Protein AF-A0A645D6Q4-F1 (afdb_monomer_lite)

Structure (mmCIF, N/CA/C/O backbone):
data_AF-A0A645D6Q4-F1
#
_entry.id   AF-A0A645D6Q4-F1
#
loop_
_atom_site.group_PDB
_atom_site.id
_atom_site.type_symbol
_atom_site.label_atom_id
_atom_site.label_alt_id
_atom_site.label_comp_id
_atom_site.label_asym_id
_atom_site.label_entity_id
_atom_site.label_seq_id
_atom_site.pdbx_PDB_ins_code
_atom_site.Cartn_x
_atom_site.Cartn_y
_atom_site.Cartn_z
_atom_site.occupancy
_atom_site.B_iso_or_equiv
_atom_site.auth_seq_id
_atom_site.auth_comp_id
_atom_site.auth_asym_id
_atom_site.auth_atom_id
_atom_site.pdbx_PDB_model_num
ATOM 1 N N . MET A 1 1 ? -23.911 -15.966 13.126 1.00 39.44 1 MET A N 1
ATOM 2 C CA . MET A 1 1 ? -24.114 -15.550 11.724 1.00 39.44 1 MET A CA 1
ATOM 3 C C . MET A 1 1 ? -24.316 -16.801 10.895 1.00 39.44 1 MET A C 1
ATOM 5 O O . MET A 1 1 ? -23.392 -17.597 10.807 1.00 39.44 1 MET A O 1
ATOM 9 N N . GLN A 1 2 ? -25.516 -17.009 10.358 1.00 34.69 2 GLN A N 1
ATOM 10 C CA . GLN A 1 2 ? -25.735 -18.006 9.310 1.00 34.69 2 GLN A CA 1
ATOM 11 C C . GLN A 1 2 ? -25.482 -17.325 7.964 1.00 34.69 2 GLN A C 1
ATOM 13 O O . GLN A 1 2 ? -26.076 -16.286 7.677 1.00 34.69 2 GLN A O 1
ATOM 18 N N . TYR A 1 3 ? -24.574 -17.880 7.165 1.00 40.31 3 TYR A N 1
ATOM 19 C CA . TYR A 1 3 ? -24.374 -17.441 5.789 1.00 40.31 3 TYR A CA 1
ATOM 20 C C . TYR A 1 3 ? -25.462 -18.064 4.920 1.00 40.31 3 TYR A C 1
ATOM 22 O O . TYR A 1 3 ? -25.593 -19.286 4.870 1.00 40.31 3 TYR A O 1
ATOM 30 N N . ARG A 1 4 ? -26.243 -17.226 4.234 1.00 45.31 4 ARG A N 1
ATOM 31 C CA . ARG A 1 4 ? -27.164 -17.680 3.193 1.00 45.31 4 ARG A CA 1
ATOM 32 C C . ARG A 1 4 ? -26.439 -17.585 1.856 1.00 45.31 4 ARG A C 1
ATOM 34 O O . ARG A 1 4 ? -26.100 -16.488 1.422 1.00 45.31 4 ARG A O 1
ATOM 41 N N . GLN A 1 5 ? -26.181 -18.726 1.224 1.00 49.88 5 GLN A N 1
ATOM 42 C CA . GLN A 1 5 ? -25.738 -18.747 -0.167 1.00 49.88 5 GLN A CA 1
ATOM 43 C C . GLN A 1 5 ? -26.927 -18.419 -1.073 1.00 49.88 5 GLN A C 1
ATOM 45 O O . GLN A 1 5 ? -28.017 -18.974 -0.910 1.00 49.88 5 GLN A O 1
ATOM 50 N N . PHE A 1 6 ? -26.711 -17.499 -2.009 1.00 57.97 6 PHE A N 1
ATOM 51 C CA . PHE A 1 6 ? -27.669 -17.178 -3.060 1.00 57.97 6 PHE A CA 1
ATOM 52 C C . PHE A 1 6 ? -27.309 -17.973 -4.319 1.00 57.97 6 PHE A C 1
ATOM 54 O O . PHE A 1 6 ? -26.134 -17.987 -4.694 1.00 57.97 6 PHE A O 1
ATOM 61 N N . PRO A 1 7 ? -28.276 -18.637 -4.975 1.00 59.88 7 PRO A N 1
ATOM 62 C CA . PRO A 1 7 ? -28.037 -19.306 -6.246 1.00 59.88 7 PRO A CA 1
ATOM 63 C C . PRO A 1 7 ? -27.512 -18.334 -7.307 1.00 59.88 7 PRO A C 1
ATOM 65 O O . PRO A 1 7 ? -27.863 -17.146 -7.315 1.00 59.88 7 PRO A O 1
ATOM 68 N N . LEU A 1 8 ? -26.709 -18.855 -8.235 1.00 43.38 8 LEU A N 1
ATOM 69 C CA . LEU A 1 8 ? -26.266 -18.105 -9.407 1.00 43.38 8 LEU A CA 1
ATOM 70 C C . LEU A 1 8 ? -27.497 -17.611 -10.194 1.00 43.38 8 LEU A C 1
ATOM 72 O O . LEU A 1 8 ? -28.391 -18.400 -10.491 1.00 43.38 8 LEU A O 1
ATOM 76 N N . GLY A 1 9 ? -27.551 -16.312 -10.505 1.00 68.69 9 GLY A N 1
ATOM 77 C CA . GLY A 1 9 ? -28.690 -15.678 -11.190 1.00 68.69 9 GLY A CA 1
ATOM 78 C C . GLY A 1 9 ? -29.681 -14.947 -10.276 1.00 68.69 9 GLY A C 1
ATOM 79 O O . GLY A 1 9 ? -30.642 -14.366 -10.774 1.00 68.69 9 GLY A O 1
ATOM 80 N N . THR A 1 10 ? -29.448 -14.922 -8.958 1.00 64.06 10 THR A N 1
ATOM 81 C CA . THR A 1 10 ? -30.262 -14.108 -8.039 1.00 64.06 10 THR A CA 1
ATOM 82 C C . THR A 1 10 ? -30.153 -12.619 -8.412 1.00 64.06 10 THR A C 1
ATOM 84 O O . THR A 1 10 ? -29.032 -12.102 -8.477 1.00 64.06 10 THR A O 1
ATOM 87 N N . PRO A 1 11 ? -31.274 -11.905 -8.632 1.00 76.06 11 PRO A N 1
ATOM 88 C CA . PRO A 1 11 ? -31.254 -10.483 -8.954 1.00 76.06 11 PRO A CA 1
ATOM 89 C C . PRO A 1 11 ? -30.520 -9.671 -7.883 1.00 76.06 11 PRO A C 1
ATOM 91 O O . PRO A 1 11 ? -30.760 -9.829 -6.684 1.00 76.06 11 PRO A O 1
ATOM 94 N N . ALA A 1 12 ? -29.653 -8.748 -8.308 1.00 71.62 12 ALA A N 1
ATOM 95 C CA . ALA A 1 12 ? -28.877 -7.907 -7.393 1.00 71.62 12 ALA A CA 1
ATOM 96 C C . ALA A 1 12 ? -29.773 -7.115 -6.420 1.00 71.62 12 ALA A C 1
ATOM 98 O O . ALA A 1 12 ? -29.394 -6.874 -5.276 1.00 71.62 12 ALA A O 1
ATOM 99 N N . THR A 1 13 ? -30.990 -6.763 -6.840 1.00 75.31 13 THR A N 1
ATOM 100 C CA . THR A 1 13 ? -32.001 -6.095 -6.010 1.00 75.31 13 THR A CA 1
ATOM 101 C C . THR A 1 13 ? -32.444 -6.926 -4.811 1.00 75.31 13 THR A C 1
ATOM 103 O O . THR A 1 13 ? -32.677 -6.356 -3.746 1.00 75.31 13 THR A O 1
ATOM 106 N N . ASP A 1 14 ? -32.499 -8.250 -4.938 1.00 67.25 14 ASP A N 1
ATOM 107 C CA . ASP A 1 14 ? -32.942 -9.152 -3.870 1.00 67.25 14 ASP A CA 1
ATOM 108 C C . ASP A 1 14 ? -31.826 -9.395 -2.856 1.00 67.25 14 ASP A C 1
ATOM 110 O O . ASP A 1 14 ? -32.063 -9.388 -1.646 1.00 67.25 14 ASP A O 1
ATOM 114 N N . VAL A 1 15 ? -30.583 -9.494 -3.338 1.00 62.81 15 VAL A N 1
ATOM 115 C CA . VAL A 1 15 ? -29.382 -9.524 -2.489 1.00 62.81 15 VAL A CA 1
ATOM 116 C C . VAL A 1 15 ? -29.259 -8.212 -1.707 1.00 62.81 15 VAL A C 1
ATOM 118 O O . VAL A 1 15 ? -29.037 -8.221 -0.496 1.00 62.81 15 VAL A O 1
ATOM 121 N N . VAL A 1 16 ? -29.482 -7.071 -2.366 1.00 69.50 16 VAL A N 1
ATOM 122 C CA . VAL A 1 16 ? -29.450 -5.741 -1.739 1.00 69.50 16 VAL A CA 1
ATOM 123 C C . VAL A 1 16 ? -30.618 -5.540 -0.771 1.00 69.50 16 VAL A C 1
ATOM 125 O O . VAL A 1 16 ? -30.410 -4.974 0.300 1.00 69.50 16 VAL A O 1
ATOM 128 N N . GLN A 1 17 ? -31.830 -6.015 -1.075 1.00 68.56 17 GLN A N 1
ATOM 129 C CA . GLN A 1 17 ? -32.944 -5.987 -0.121 1.00 68.56 17 GLN A CA 1
ATOM 130 C C . GLN A 1 17 ? -32.675 -6.874 1.096 1.00 68.56 17 GLN A C 1
ATOM 132 O O . GLN A 1 17 ? -32.962 -6.452 2.215 1.00 68.56 17 GLN A O 1
ATOM 137 N N . TRP A 1 18 ? -32.104 -8.065 0.908 1.00 60.81 18 TRP A N 1
ATOM 138 C CA . TRP A 1 18 ? -31.712 -8.940 2.012 1.00 60.81 18 TRP A CA 1
ATOM 139 C C . TRP A 1 18 ? -30.647 -8.284 2.904 1.00 60.81 18 TRP A C 1
ATOM 141 O O . TRP A 1 18 ? -30.814 -8.242 4.121 1.00 60.81 18 TRP A O 1
ATOM 151 N N . LEU A 1 19 ? -29.618 -7.668 2.311 1.00 61.84 19 LEU A N 1
ATOM 152 C CA . LEU A 1 19 ? -28.608 -6.894 3.044 1.00 61.84 19 LEU A CA 1
ATOM 153 C C . LEU A 1 19 ? -29.224 -5.694 3.786 1.00 61.84 19 LEU A C 1
ATOM 155 O O . LEU A 1 19 ? -28.901 -5.451 4.950 1.00 61.84 19 LEU A O 1
ATOM 159 N N . ARG A 1 20 ? -30.148 -4.962 3.145 1.00 63.34 20 ARG A N 1
ATOM 160 C CA . ARG A 1 20 ? -30.848 -3.803 3.734 1.00 63.34 20 ARG A CA 1
ATOM 161 C C . ARG A 1 20 ? -31.784 -4.181 4.883 1.00 63.34 20 ARG A C 1
ATOM 163 O O . ARG A 1 20 ? -31.962 -3.371 5.788 1.00 63.34 20 ARG A O 1
ATOM 170 N N . ARG A 1 21 ? -32.347 -5.394 4.888 1.00 64.12 21 ARG A N 1
ATOM 171 C CA . ARG A 1 21 ? -33.200 -5.908 5.979 1.00 64.12 21 ARG A CA 1
ATOM 172 C C . ARG A 1 21 ? -32.419 -6.282 7.252 1.00 64.12 21 ARG A C 1
ATOM 174 O O . ARG A 1 21 ? -33.060 -6.546 8.261 1.00 64.12 21 ARG A O 1
ATOM 181 N N . ARG A 1 22 ? -31.076 -6.195 7.225 1.00 58.72 22 ARG A N 1
ATOM 182 C CA . ARG A 1 22 ? -30.099 -6.629 8.247 1.00 58.72 22 ARG A CA 1
ATOM 183 C C . ARG A 1 22 ? -30.145 -8.140 8.526 1.00 58.72 22 ARG A C 1
ATOM 185 O O . ARG A 1 22 ? -31.216 -8.687 8.762 1.00 58.72 22 ARG A O 1
ATOM 192 N N . PRO A 1 23 ? -28.996 -8.823 8.643 1.00 45.91 23 PRO A N 1
ATOM 193 C CA . PRO A 1 23 ? -28.948 -10.034 9.436 1.00 45.91 23 PRO A CA 1
ATOM 194 C C . PRO A 1 23 ? -29.054 -9.640 10.912 1.00 45.91 23 PRO A C 1
ATOM 196 O O . PRO A 1 23 ? -28.316 -8.791 11.419 1.00 45.91 23 PRO A O 1
ATOM 199 N N . GLU A 1 24 ? -30.012 -10.264 11.578 1.00 54.81 24 GLU A N 1
ATOM 200 C CA . GLU A 1 24 ? -30.224 -10.254 13.017 1.00 54.81 24 GLU A CA 1
ATOM 201 C C . GLU A 1 24 ? -28.917 -10.557 13.766 1.00 54.81 24 GLU A C 1
ATOM 203 O O . GLU A 1 24 ? -28.206 -11.490 13.405 1.00 54.81 24 GLU A O 1
ATOM 208 N N . LYS A 1 25 ? -28.630 -9.749 14.799 1.00 46.81 25 LYS A N 1
ATOM 209 C CA . LYS A 1 25 ? -27.630 -9.936 15.870 1.00 46.81 25 LYS A CA 1
ATOM 210 C C . LYS A 1 25 ? -26.304 -10.604 15.453 1.00 46.81 25 LYS A C 1
ATOM 212 O O . LYS A 1 25 ? -26.221 -11.807 15.204 1.00 46.81 25 LYS A O 1
ATOM 217 N N . SER A 1 26 ? -25.209 -9.839 15.538 1.00 43.91 26 SER A N 1
ATOM 218 C CA . SER A 1 26 ? -23.850 -10.395 15.618 1.00 43.91 26 SER A CA 1
ATOM 219 C C . SER A 1 26 ? -23.834 -11.591 16.571 1.00 43.91 26 SER A C 1
ATOM 221 O O . SER A 1 26 ? -24.477 -11.538 17.621 1.00 43.91 26 SER A O 1
ATOM 223 N N . ALA A 1 27 ? -23.139 -12.672 16.196 1.00 51.72 27 ALA A N 1
ATOM 224 C CA . ALA A 1 27 ? -23.047 -13.858 17.043 1.00 51.72 27 ALA A CA 1
ATOM 225 C C . ALA A 1 27 ? -22.636 -13.422 18.455 1.00 51.72 27 ALA A C 1
ATOM 227 O O . ALA A 1 27 ? -21.581 -12.813 18.627 1.00 51.72 27 ALA A O 1
ATOM 228 N N . THR A 1 28 ? -23.496 -13.665 19.443 1.00 55.06 28 THR A N 1
ATOM 229 C CA . THR A 1 28 ? -23.179 -13.357 20.834 1.00 55.06 28 THR A CA 1
ATOM 230 C C . THR A 1 28 ? -22.086 -14.325 21.259 1.00 55.06 28 THR A C 1
ATOM 232 O O . THR A 1 28 ? -22.335 -15.509 21.468 1.00 55.06 28 THR A O 1
ATOM 235 N N . LEU A 1 29 ? -20.848 -13.838 21.294 1.00 61.03 29 LEU A N 1
ATOM 236 C CA . LEU A 1 29 ? -19.708 -14.607 21.768 1.00 61.03 29 LEU A CA 1
ATOM 237 C C . LEU A 1 29 ? -19.728 -14.559 23.295 1.00 61.03 29 LEU A C 1
ATOM 239 O O . LEU A 1 29 ? -19.633 -13.482 23.881 1.00 61.03 29 LEU A O 1
ATOM 243 N N . LEU A 1 30 ? -19.869 -15.718 23.940 1.00 69.12 30 LEU A N 1
ATOM 244 C CA . LEU A 1 30 ? -19.732 -15.809 25.389 1.00 69.12 30 LEU A CA 1
ATOM 245 C C . LEU A 1 30 ? -18.275 -15.505 25.754 1.00 69.12 30 LEU A C 1
ATOM 247 O O . LEU A 1 30 ? -17.366 -16.274 25.427 1.00 69.12 30 LEU A O 1
ATOM 251 N N . VAL A 1 31 ? -18.057 -14.373 26.418 1.00 72.94 31 VAL A N 1
ATOM 252 C CA . VAL A 1 31 ? -16.742 -13.989 26.928 1.00 72.94 31 VAL A CA 1
ATOM 253 C C . VAL A 1 31 ? -16.459 -14.803 28.187 1.00 72.94 31 VAL A C 1
ATOM 255 O O . VAL A 1 31 ? -17.212 -14.771 29.155 1.00 72.94 31 VAL A O 1
ATOM 258 N N . THR A 1 32 ? -15.361 -15.547 28.168 1.00 82.31 32 THR A N 1
ATOM 259 C CA . THR A 1 32 ? -14.856 -16.359 29.278 1.00 82.31 32 THR A CA 1
ATOM 260 C C . THR A 1 32 ? -13.384 -16.028 29.502 1.00 82.31 32 THR A C 1
ATOM 262 O O . THR A 1 32 ? -12.696 -15.563 28.594 1.00 82.31 32 THR A O 1
ATOM 265 N N . HIS A 1 33 ? -12.841 -16.327 30.681 1.00 82.38 33 HIS A N 1
ATOM 266 C CA . HIS A 1 33 ? -11.412 -16.121 30.951 1.00 82.38 33 HIS A CA 1
ATOM 267 C C . HIS A 1 33 ? -10.493 -16.880 29.967 1.00 82.38 33 HIS A C 1
ATOM 269 O O . HIS A 1 33 ? -9.385 -16.427 29.700 1.00 82.38 33 HIS A O 1
ATOM 275 N N . LYS A 1 34 ? -10.957 -18.001 29.387 1.00 84.00 34 LYS A N 1
ATOM 276 C CA . LYS A 1 34 ? -10.181 -18.822 28.441 1.00 84.00 34 LYS A CA 1
ATOM 277 C C . LYS A 1 34 ? -10.082 -18.214 27.041 1.00 84.00 34 LYS A C 1
ATOM 279 O O . LYS A 1 34 ? -9.078 -18.423 26.371 1.00 84.00 34 LYS A O 1
ATOM 284 N N . ASN A 1 35 ? -11.102 -17.477 26.591 1.00 77.31 35 ASN A N 1
ATOM 285 C CA . ASN A 1 35 ? -11.149 -16.903 25.238 1.00 77.31 35 ASN A CA 1
ATOM 286 C C . ASN A 1 35 ? -10.975 -15.374 25.206 1.00 77.31 35 ASN A C 1
ATOM 288 O O . ASN A 1 35 ? -10.801 -14.816 24.125 1.00 77.31 35 ASN A O 1
ATOM 292 N N . LEU A 1 36 ? -10.960 -14.699 26.361 1.00 79.31 36 LEU A N 1
ATOM 293 C CA . LEU A 1 36 ? -10.873 -13.239 26.460 1.00 79.31 36 LEU A CA 1
ATOM 294 C C . LEU A 1 36 ? -9.677 -12.653 25.697 1.00 79.31 36 LEU A C 1
ATOM 296 O O . LEU A 1 36 ? -9.841 -11.685 24.962 1.00 79.31 36 LEU A O 1
ATOM 300 N N . ARG A 1 37 ? -8.487 -13.257 25.820 1.00 78.69 37 ARG A N 1
ATOM 301 C CA . ARG A 1 37 ? -7.283 -12.781 25.115 1.00 78.69 37 ARG A CA 1
ATOM 302 C C . ARG A 1 37 ? -7.470 -12.822 23.599 1.00 78.69 37 ARG A C 1
ATOM 304 O O . ARG A 1 37 ? -7.251 -11.820 22.933 1.00 78.69 37 ARG A O 1
ATOM 311 N N . GLN A 1 38 ? -7.914 -13.961 23.072 1.00 78.19 38 GLN A N 1
ATOM 312 C CA . GLN A 1 38 ? -8.125 -14.146 21.637 1.00 78.19 38 GLN A CA 1
ATOM 313 C C . GLN A 1 38 ? -9.221 -13.214 21.102 1.00 78.19 38 GLN A C 1
ATOM 315 O O . GLN A 1 38 ? -9.075 -12.643 20.022 1.00 78.19 38 GLN A O 1
ATOM 320 N N . LEU A 1 39 ? -10.299 -13.025 21.871 1.00 77.25 39 LEU A N 1
ATOM 321 C CA . LEU A 1 39 ? -11.382 -12.106 21.526 1.00 77.25 39 LEU A CA 1
ATOM 322 C C . LEU A 1 39 ? -10.908 -10.649 21.498 1.00 77.25 39 LEU A C 1
ATOM 324 O O . LEU A 1 39 ? -11.213 -9.948 20.537 1.00 77.25 39 LEU A O 1
ATOM 328 N N . ASN A 1 40 ? -10.121 -10.213 22.486 1.00 77.44 40 ASN A N 1
ATOM 329 C CA . ASN A 1 40 ? -9.550 -8.864 22.516 1.00 77.44 40 ASN A CA 1
ATOM 330 C C . ASN A 1 40 ? -8.583 -8.627 21.353 1.00 77.44 40 ASN A C 1
ATOM 332 O O . ASN A 1 40 ? -8.674 -7.594 20.698 1.00 77.44 40 ASN A O 1
ATOM 336 N N . THR A 1 41 ? -7.700 -9.586 21.055 1.00 76.25 41 THR A N 1
ATOM 337 C CA . THR A 1 41 ? -6.782 -9.491 19.910 1.00 76.25 41 THR A CA 1
ATOM 338 C C . THR A 1 41 ? -7.549 -9.359 18.599 1.00 76.25 41 THR A C 1
ATOM 340 O O . THR A 1 41 ? -7.252 -8.473 17.802 1.00 76.25 41 THR A O 1
ATOM 343 N N . ARG A 1 42 ? -8.582 -10.184 18.394 1.00 78.69 42 ARG A N 1
ATOM 344 C CA . ARG A 1 42 ? -9.417 -10.109 17.192 1.00 78.69 42 ARG A CA 1
ATOM 345 C C . ARG A 1 42 ? -10.177 -8.788 17.103 1.00 78.69 42 ARG A C 1
ATOM 347 O O . ARG A 1 42 ? -10.227 -8.191 16.037 1.00 78.69 42 ARG A O 1
ATOM 354 N N . PHE A 1 43 ? -10.771 -8.336 18.204 1.00 75.56 43 PHE A N 1
ATOM 355 C CA . PHE A 1 43 ? -11.500 -7.071 18.241 1.00 75.56 43 PHE A CA 1
ATOM 356 C C . PHE A 1 43 ? -10.590 -5.884 17.924 1.00 75.56 43 PHE A C 1
ATOM 358 O O . PHE A 1 43 ? -10.969 -5.024 17.134 1.00 75.56 43 PHE A O 1
ATOM 365 N N . TYR A 1 44 ? -9.386 -5.861 18.498 1.00 75.56 44 TYR A N 1
ATOM 366 C CA . TYR A 1 44 ? -8.392 -4.836 18.209 1.00 75.56 44 TYR A CA 1
ATOM 367 C C . TYR A 1 44 ? -7.989 -4.852 16.732 1.00 75.56 44 TYR A C 1
ATOM 369 O O . TYR A 1 44 ? -8.054 -3.808 16.095 1.00 75.56 44 TYR A O 1
ATOM 377 N N . ALA A 1 45 ? -7.673 -6.025 16.167 1.00 76.88 45 ALA A N 1
ATOM 378 C CA . ALA A 1 45 ? -7.323 -6.158 14.752 1.00 76.88 45 ALA A CA 1
ATOM 379 C C . ALA A 1 45 ? -8.440 -5.646 13.827 1.00 76.88 45 ALA A C 1
ATOM 381 O O . ALA A 1 45 ? -8.177 -4.838 12.946 1.00 76.88 45 ALA A O 1
ATOM 382 N N . GLU A 1 46 ? -9.698 -6.024 14.076 1.00 79.00 46 GLU A N 1
ATOM 383 C CA . GLU A 1 46 ? -10.834 -5.543 13.274 1.00 79.00 46 GLU A CA 1
ATOM 384 C C . GLU A 1 46 ? -11.076 -4.031 13.457 1.00 79.00 46 GLU A C 1
ATOM 386 O O . GLU A 1 46 ? -11.497 -3.356 12.519 1.00 79.00 46 GLU A O 1
ATOM 391 N N . CYS A 1 47 ? -10.799 -3.466 14.639 1.00 79.00 47 CYS A N 1
ATOM 392 C CA . CYS A 1 47 ? -10.871 -2.017 14.854 1.00 79.00 47 CYS A CA 1
ATOM 393 C C . CYS A 1 47 ? -9.760 -1.272 14.106 1.00 79.00 47 CYS A C 1
ATOM 395 O O . CYS A 1 47 ? -10.031 -0.235 13.500 1.00 79.00 47 CYS A O 1
ATOM 397 N N . THR A 1 48 ? -8.532 -1.790 14.140 1.00 82.00 48 THR A N 1
ATOM 398 C CA . THR A 1 48 ? -7.389 -1.245 13.398 1.00 82.00 48 THR A CA 1
ATOM 399 C C . THR A 1 48 ? -7.650 -1.321 11.899 1.00 82.00 48 THR A C 1
ATOM 401 O O . THR A 1 48 ? -7.558 -0.301 11.221 1.00 82.00 48 THR A O 1
ATOM 404 N N . ASP A 1 49 ? -8.100 -2.473 11.397 1.00 87.75 49 ASP A N 1
ATOM 405 C CA . ASP A 1 49 ? -8.499 -2.641 10.000 1.00 87.75 49 ASP A CA 1
ATOM 406 C C . ASP A 1 49 ? -9.582 -1.642 9.609 1.00 87.75 49 ASP A C 1
ATOM 408 O O . ASP A 1 49 ? -9.481 -0.982 8.579 1.00 87.75 49 ASP A O 1
ATOM 412 N N . PHE A 1 50 ? -10.610 -1.488 10.448 1.00 82.31 50 PHE A N 1
ATOM 413 C CA . PHE A 1 50 ? -11.677 -0.527 10.203 1.00 82.31 50 PHE A CA 1
ATOM 414 C C . PHE A 1 50 ? -11.151 0.908 10.116 1.00 82.31 50 PHE A C 1
ATOM 416 O O . PHE A 1 50 ? -11.606 1.665 9.260 1.00 82.31 50 PHE A O 1
ATOM 423 N N . GLN A 1 51 ? -10.210 1.300 10.980 1.00 84.25 51 GLN A N 1
ATOM 424 C CA . GLN A 1 51 ? -9.609 2.634 10.948 1.00 84.25 51 GLN A CA 1
ATOM 425 C C . GLN A 1 51 ? -8.752 2.842 9.697 1.00 84.25 51 GLN A C 1
ATOM 427 O O . GLN A 1 51 ? -8.917 3.862 9.028 1.00 84.25 51 GLN A O 1
ATOM 432 N N . LEU A 1 52 ? -7.902 1.873 9.356 1.00 88.12 52 LEU A N 1
ATOM 433 C CA . LEU A 1 52 ? -7.007 1.921 8.196 1.00 88.12 52 LEU A CA 1
ATOM 434 C C . LEU A 1 52 ? -7.757 1.800 6.861 1.00 88.12 52 LEU A C 1
ATOM 436 O O . LEU A 1 52 ? -7.325 2.343 5.848 1.00 88.12 52 LEU A O 1
ATOM 440 N N . ALA A 1 53 ? -8.922 1.149 6.852 1.00 87.12 53 ALA A N 1
ATOM 441 C CA . ALA A 1 53 ? -9.783 1.062 5.679 1.00 87.12 53 ALA A CA 1
ATOM 442 C C . ALA A 1 53 ? -10.453 2.399 5.324 1.00 87.12 53 ALA A C 1
ATOM 444 O O . ALA A 1 53 ? -10.986 2.540 4.219 1.00 87.12 53 ALA A O 1
ATOM 445 N N . ARG A 1 54 ? -10.455 3.396 6.220 1.00 86.31 54 ARG A N 1
ATOM 446 C CA . ARG A 1 54 ? -11.045 4.716 5.944 1.00 86.31 54 ARG A CA 1
ATOM 447 C C . ARG A 1 54 ? -10.222 5.474 4.895 1.00 86.31 54 ARG A C 1
ATOM 449 O O . ARG A 1 54 ? -9.020 5.258 4.777 1.00 86.31 54 ARG A O 1
ATOM 456 N N . PRO A 1 55 ? -10.850 6.363 4.104 1.00 84.88 55 PRO A N 1
ATOM 457 C CA . PRO A 1 55 ? -10.098 7.236 3.213 1.00 84.88 55 PRO A CA 1
ATOM 458 C C . PRO A 1 55 ? -9.134 8.117 4.005 1.00 84.88 55 PRO A C 1
ATOM 460 O O . PRO A 1 55 ? -9.483 8.601 5.087 1.00 84.88 55 PRO A O 1
ATOM 463 N N . LEU A 1 56 ? -7.944 8.329 3.436 1.00 86.25 56 LEU A N 1
ATOM 464 C CA . LEU A 1 56 ? -7.005 9.322 3.938 1.00 86.25 56 LEU A CA 1
ATOM 465 C C . LEU A 1 56 ? -7.709 10.689 3.955 1.00 86.25 56 LEU A C 1
ATOM 467 O O . LEU A 1 56 ? -8.391 11.028 2.981 1.00 86.25 56 LEU A O 1
ATOM 471 N N . PRO A 1 57 ? -7.612 11.451 5.058 1.00 88.19 57 PRO A N 1
ATOM 472 C CA . PRO A 1 57 ? -8.191 12.785 5.108 1.00 88.19 57 PRO A CA 1
ATOM 473 C C . PRO A 1 57 ? -7.503 13.678 4.075 1.00 88.19 57 PRO A C 1
ATOM 475 O O . PRO A 1 57 ? -6.304 13.544 3.847 1.00 88.19 57 PRO A O 1
ATOM 478 N N . SER A 1 58 ? -8.244 14.611 3.479 1.00 91.44 58 SER A N 1
ATOM 479 C CA . SER A 1 58 ? -7.616 15.666 2.685 1.00 91.44 58 SER A CA 1
ATOM 480 C C . SER A 1 58 ? -6.791 16.599 3.582 1.00 91.44 58 SER A C 1
ATOM 482 O O . SER A 1 58 ? -6.982 16.642 4.801 1.00 91.44 58 SER A O 1
ATOM 484 N N . PHE A 1 59 ? -5.902 17.393 2.980 1.00 93.75 59 PHE A N 1
ATOM 485 C CA . PHE A 1 59 ? -5.155 18.431 3.699 1.00 93.75 59 PHE A CA 1
ATOM 486 C C . PHE A 1 59 ? -6.084 19.394 4.465 1.00 93.75 59 PHE A C 1
ATOM 488 O O . PHE A 1 59 ? -5.842 19.700 5.634 1.00 93.75 59 PHE A O 1
ATOM 495 N N . GLU A 1 60 ? -7.190 19.810 3.841 1.00 94.25 60 GLU A N 1
ATOM 496 C CA . GLU A 1 60 ? -8.178 20.701 4.461 1.00 94.25 60 GLU A CA 1
ATOM 497 C C . GLU A 1 60 ? -8.948 20.016 5.602 1.00 94.25 60 GLU A C 1
ATOM 499 O O . GLU A 1 60 ? -9.179 20.617 6.656 1.00 94.25 60 GLU A O 1
ATOM 504 N N . ASP A 1 61 ? -9.290 18.731 5.455 1.00 93.06 61 ASP A N 1
ATOM 505 C CA . ASP A 1 61 ? -9.916 17.954 6.533 1.00 93.06 61 ASP A CA 1
ATOM 506 C C . ASP A 1 61 ? -8.969 17.774 7.723 1.00 93.06 61 ASP A C 1
ATOM 508 O O . ASP A 1 61 ? -9.383 17.881 8.877 1.00 93.06 61 ASP A O 1
ATOM 512 N N . PHE A 1 62 ? -7.690 17.505 7.458 1.00 92.50 62 PHE A N 1
ATOM 513 C CA . PHE A 1 62 ? -6.665 17.390 8.490 1.00 92.50 62 PHE A CA 1
ATOM 514 C C . PHE A 1 62 ? -6.521 18.704 9.265 1.00 92.50 62 PHE A C 1
ATOM 516 O O . PHE A 1 62 ? -6.605 18.720 10.497 1.00 92.50 62 PHE A O 1
ATOM 523 N N . ARG A 1 63 ? -6.379 19.820 8.541 1.00 93.31 63 ARG A N 1
ATOM 524 C CA . ARG A 1 63 ? -6.227 21.150 9.132 1.00 93.31 63 ARG A CA 1
ATOM 525 C C . ARG A 1 63 ? -7.457 21.557 9.940 1.00 93.31 63 ARG A C 1
ATOM 527 O O . ARG A 1 63 ? -7.325 21.994 11.082 1.00 93.31 63 ARG A O 1
ATOM 534 N N . SER A 1 64 ? -8.655 21.389 9.382 1.00 92.56 64 SER A N 1
ATOM 535 C CA . SER A 1 64 ? -9.906 21.746 10.063 1.00 92.56 64 SER A CA 1
ATOM 536 C C . SER A 1 64 ? -10.121 20.938 11.345 1.00 92.56 64 SER A C 1
ATOM 538 O O . SER A 1 64 ? -10.470 21.520 12.373 1.00 92.56 64 SER A O 1
ATOM 540 N N . ARG A 1 65 ? -9.832 19.629 11.336 1.00 90.06 65 ARG A N 1
ATOM 541 C CA . ARG A 1 65 ? -9.897 18.782 12.539 1.00 90.06 65 ARG A CA 1
ATOM 542 C C . ARG A 1 65 ? -8.900 19.216 13.608 1.00 90.06 65 ARG A C 1
ATOM 544 O O . ARG A 1 65 ? -9.287 19.349 14.765 1.00 90.06 65 ARG A O 1
ATOM 551 N N . ALA A 1 66 ? -7.654 19.507 13.233 1.00 89.19 66 ALA A N 1
ATOM 552 C CA . ALA A 1 66 ? -6.635 19.968 14.177 1.00 89.19 66 ALA A CA 1
ATOM 553 C C . ALA A 1 66 ? -7.026 21.289 14.874 1.00 89.19 66 ALA A C 1
ATOM 555 O O . ALA A 1 66 ? -6.790 21.467 16.075 1.00 89.19 66 ALA A O 1
ATOM 556 N N . LEU A 1 67 ? -7.661 22.208 14.137 1.00 90.62 67 LEU A N 1
ATOM 557 C CA . LEU A 1 67 ? -8.187 23.461 14.686 1.00 90.62 67 LEU A CA 1
ATOM 558 C C . LEU A 1 67 ? -9.388 23.215 15.611 1.00 90.62 67 LEU A C 1
ATOM 560 O O . LEU A 1 67 ? -9.400 23.725 16.730 1.00 90.62 67 LEU A O 1
ATOM 564 N N . GLN A 1 68 ? -10.353 22.390 15.189 1.00 90.50 68 GLN A N 1
ATOM 565 C CA . GLN A 1 68 ? -11.510 22.011 16.013 1.00 90.50 68 GLN A CA 1
ATOM 566 C C . GLN A 1 68 ? -11.089 21.341 17.327 1.00 90.50 68 GLN A C 1
ATOM 568 O O . GLN A 1 68 ? -11.634 21.658 18.385 1.00 90.50 68 GLN A O 1
ATOM 573 N N . ASP A 1 69 ? -10.094 20.454 17.283 1.00 88.81 69 ASP A N 1
ATOM 574 C CA . ASP A 1 69 ? -9.561 19.788 18.469 1.00 88.81 69 ASP A CA 1
ATOM 575 C C . ASP A 1 69 ? -8.879 20.770 19.420 1.00 88.81 69 ASP A C 1
ATOM 577 O O . ASP A 1 69 ? -9.084 20.699 20.633 1.00 88.81 69 ASP A O 1
ATOM 581 N N . SER A 1 70 ? -8.128 21.731 18.880 1.00 86.56 70 SER A N 1
ATOM 582 C CA . SER A 1 70 ? -7.494 22.787 19.673 1.00 86.56 70 SER A CA 1
ATOM 583 C C . SER A 1 70 ? -8.543 23.657 20.379 1.00 86.56 70 SER A C 1
ATOM 585 O O . SER A 1 70 ? -8.423 23.888 21.583 1.00 86.56 70 SER A O 1
ATOM 587 N N . THR A 1 71 ? -9.619 24.048 19.682 1.00 87.75 71 THR A N 1
ATOM 588 C CA . THR A 1 71 ? -10.758 24.770 20.277 1.00 87.75 71 THR A CA 1
ATOM 589 C C . THR A 1 71 ? -11.451 23.947 21.363 1.00 87.75 71 THR A C 1
ATOM 591 O O . THR A 1 71 ? -11.685 24.455 22.458 1.00 87.75 71 THR A O 1
ATOM 594 N N . ARG A 1 72 ? -11.740 22.666 21.102 1.00 89.38 72 ARG A N 1
ATOM 595 C CA . ARG A 1 72 ? -12.399 21.765 22.064 1.00 89.38 72 ARG A CA 1
ATOM 596 C C . ARG A 1 72 ? -11.581 21.567 23.340 1.00 89.38 72 ARG A C 1
ATOM 598 O O . ARG A 1 72 ? -12.153 21.446 24.417 1.00 89.38 72 ARG A O 1
ATOM 605 N N . LEU A 1 73 ? -10.256 21.528 23.222 1.00 89.56 73 LEU A N 1
ATOM 606 C CA . LEU A 1 73 ? -9.338 21.363 24.350 1.00 89.56 73 LEU A CA 1
ATOM 607 C C . LEU A 1 73 ? -8.998 22.687 25.055 1.00 89.56 73 LEU A C 1
ATOM 609 O O . LEU A 1 73 ? -8.175 22.681 25.969 1.00 89.56 73 LEU A O 1
ATOM 613 N N . GLY A 1 74 ? -9.580 23.816 24.628 1.00 85.75 74 GLY A N 1
ATOM 614 C CA . GLY A 1 74 ? -9.278 25.142 25.176 1.00 85.75 74 GLY A CA 1
ATOM 615 C C . GLY A 1 74 ? -7.829 25.585 24.947 1.00 85.75 74 GLY A C 1
ATOM 616 O O . GLY A 1 74 ? -7.319 26.439 25.669 1.00 85.75 74 GLY A O 1
ATOM 617 N N . LYS A 1 75 ? -7.137 24.984 23.972 1.00 84.81 75 LYS A N 1
ATOM 618 C CA . LYS A 1 75 ? -5.748 25.314 23.645 1.00 84.81 75 LYS A CA 1
ATOM 619 C C . LYS A 1 75 ? -5.706 26.506 22.694 1.00 84.81 75 LYS A C 1
ATOM 621 O O . LYS A 1 75 ? -6.584 26.672 21.847 1.00 84.81 75 LYS A O 1
ATOM 626 N N . LYS A 1 76 ? -4.649 27.319 22.807 1.00 81.88 76 LYS A N 1
ATOM 627 C CA . LYS A 1 76 ? -4.370 28.382 21.833 1.00 81.88 76 LYS A CA 1
ATOM 628 C C . LYS A 1 76 ? -4.262 27.753 20.439 1.00 81.88 76 LYS A C 1
ATOM 630 O O . LYS A 1 76 ? -3.610 26.721 20.281 1.00 81.88 76 LYS A O 1
ATOM 635 N N . LEU A 1 77 ? -4.909 28.373 19.451 1.00 80.88 77 LEU A N 1
ATOM 636 C CA . LEU A 1 77 ? -4.841 27.913 18.067 1.00 80.88 77 LEU A CA 1
ATOM 637 C C . LEU A 1 77 ? -3.381 27.925 17.574 1.00 80.88 77 LEU A C 1
ATOM 639 O O . LEU A 1 77 ? -2.653 28.872 17.886 1.00 80.88 77 LEU A O 1
ATOM 643 N N . PRO A 1 78 ? -2.943 26.905 16.814 1.00 79.62 78 PRO A N 1
ATOM 644 C CA . PRO A 1 78 ? -1.592 26.868 16.270 1.00 79.62 78 PRO A CA 1
ATOM 645 C C . PRO A 1 78 ? -1.374 28.012 15.271 1.00 79.62 78 PRO A C 1
ATOM 647 O O . PRO A 1 78 ? -2.072 28.104 14.261 1.00 79.62 78 PRO A O 1
ATOM 650 N N . GLU A 1 79 ? -0.368 28.850 15.514 1.00 86.25 79 GLU A N 1
ATOM 651 C CA . GLU A 1 79 ? 0.120 29.856 14.561 1.00 86.25 79 GLU A CA 1
ATOM 652 C C . GLU A 1 79 ? 1.191 29.218 13.660 1.00 86.25 79 GLU A C 1
ATOM 654 O O . GLU A 1 79 ? 2.378 29.512 13.763 1.00 86.25 79 GLU A O 1
ATOM 659 N N . LEU A 1 80 ? 0.772 28.268 12.821 1.00 88.69 80 LEU A N 1
ATOM 660 C CA . LEU A 1 80 ? 1.655 27.572 11.878 1.00 88.69 80 LEU A CA 1
ATOM 661 C C . LEU A 1 80 ? 1.561 28.193 10.481 1.00 88.69 80 LEU A C 1
ATOM 663 O O . LEU A 1 80 ? 0.466 28.522 10.011 1.00 88.69 80 LEU A O 1
ATOM 667 N N . SER A 1 81 ? 2.699 28.289 9.792 1.00 93.38 81 SER A N 1
ATOM 668 C CA . SER A 1 81 ? 2.745 28.656 8.374 1.00 93.38 81 SER A CA 1
ATOM 669 C C . SER A 1 81 ? 2.142 27.555 7.492 1.00 93.38 81 SER A C 1
ATOM 671 O O . SER A 1 81 ? 2.016 26.401 7.906 1.00 93.38 81 SER A O 1
ATOM 673 N N . GLU A 1 82 ? 1.780 27.880 6.248 1.00 93.56 82 GLU A N 1
ATOM 674 C CA . GLU A 1 82 ? 1.245 26.877 5.314 1.00 93.56 82 GLU A CA 1
ATOM 675 C C . GLU A 1 82 ? 2.241 25.735 5.063 1.00 93.56 82 GLU A C 1
ATOM 677 O O . GLU A 1 82 ? 1.855 24.567 5.066 1.00 93.56 82 GLU A O 1
ATOM 682 N N . ALA A 1 83 ? 3.531 26.054 4.923 1.00 94.81 83 ALA A N 1
ATOM 683 C CA . ALA A 1 83 ? 4.579 25.052 4.747 1.00 94.81 83 ALA A CA 1
ATOM 684 C C . ALA A 1 83 ? 4.658 24.087 5.944 1.00 94.81 83 ALA A C 1
ATOM 686 O O . ALA A 1 83 ? 4.769 22.877 5.757 1.00 94.81 83 ALA A O 1
ATOM 687 N N . GLN A 1 84 ? 4.527 24.602 7.172 1.00 94.25 84 GLN A N 1
ATOM 688 C CA . GLN A 1 84 ? 4.504 23.774 8.382 1.00 94.25 84 GLN A CA 1
ATOM 689 C C . GLN A 1 84 ? 3.260 22.881 8.441 1.00 94.25 84 GLN A C 1
ATOM 691 O O . GLN A 1 84 ? 3.368 21.709 8.798 1.00 94.25 84 GLN A O 1
ATOM 696 N N . TRP A 1 85 ? 2.092 23.399 8.046 1.00 94.88 85 TRP A N 1
ATOM 697 C CA . TRP A 1 85 ? 0.879 22.588 7.929 1.00 94.88 85 TRP A CA 1
ATOM 698 C C . TRP A 1 85 ? 1.046 21.457 6.916 1.00 94.88 85 TRP A C 1
ATOM 700 O O . TRP A 1 85 ? 0.685 20.319 7.216 1.00 94.88 85 TRP A O 1
ATOM 710 N N . ARG A 1 86 ? 1.597 21.749 5.731 1.00 95.00 86 ARG A N 1
ATOM 711 C CA . ARG A 1 86 ? 1.827 20.745 4.681 1.00 95.00 86 ARG A CA 1
ATOM 712 C C . ARG A 1 86 ? 2.799 19.664 5.135 1.00 95.00 86 ARG A C 1
ATOM 714 O O . ARG A 1 86 ? 2.521 18.489 4.934 1.00 95.00 86 ARG A O 1
ATOM 721 N N . MET A 1 87 ? 3.878 20.051 5.811 1.00 94.62 87 MET A N 1
ATOM 722 C CA . MET A 1 87 ? 4.837 19.106 6.381 1.00 94.62 87 MET A CA 1
ATOM 723 C C . MET A 1 87 ? 4.183 18.183 7.420 1.00 94.62 87 MET A C 1
ATOM 725 O O . MET A 1 87 ? 4.359 16.970 7.360 1.00 94.62 87 MET A O 1
ATOM 729 N N . GLY A 1 88 ? 3.384 18.735 8.342 1.00 93.69 88 GLY A N 1
ATOM 730 C CA . GLY A 1 88 ? 2.667 17.933 9.339 1.00 93.69 88 GLY A CA 1
ATOM 731 C C . GLY A 1 88 ? 1.633 16.987 8.721 1.00 93.69 88 GLY A C 1
ATOM 732 O O . GLY A 1 88 ? 1.486 15.851 9.170 1.00 93.69 88 GLY A O 1
ATOM 733 N N . TYR A 1 89 ? 0.948 17.430 7.665 1.00 94.69 89 TYR A N 1
ATOM 734 C CA . TYR A 1 89 ? 0.041 16.579 6.900 1.00 94.69 89 TYR A CA 1
ATOM 735 C C . TYR A 1 89 ? 0.779 15.433 6.204 1.00 94.69 89 TYR A C 1
ATOM 737 O O . TYR A 1 89 ? 0.337 14.293 6.299 1.00 94.69 89 TYR A O 1
ATOM 745 N N . GLU A 1 90 ? 1.910 15.710 5.553 1.00 94.00 90 GLU A N 1
ATOM 746 C CA . GLU A 1 90 ? 2.682 14.679 4.859 1.00 94.00 90 GLU A CA 1
ATOM 747 C C . GLU A 1 90 ? 3.226 13.631 5.835 1.00 94.00 90 GLU A C 1
ATOM 749 O O . GLU A 1 90 ? 3.097 12.433 5.598 1.00 94.00 90 GLU A O 1
ATOM 754 N N . GLN A 1 91 ? 3.715 14.063 7.000 1.00 93.12 91 GLN A N 1
ATOM 755 C CA . GLN A 1 91 ? 4.125 13.147 8.064 1.00 93.12 91 GLN A CA 1
ATOM 756 C C . GLN A 1 91 ? 2.955 12.279 8.559 1.00 93.12 91 GLN A C 1
ATOM 758 O O . GLN A 1 91 ? 3.114 11.076 8.771 1.00 93.12 91 GLN A O 1
ATOM 763 N N . HIS A 1 92 ? 1.768 12.869 8.730 1.00 92.50 92 HIS A N 1
ATOM 764 C CA . HIS A 1 92 ? 0.569 12.125 9.115 1.00 92.50 92 HIS A CA 1
ATOM 765 C C . HIS A 1 92 ? 0.155 11.107 8.043 1.00 92.50 92 HIS A C 1
ATOM 767 O O . HIS A 1 92 ? -0.154 9.961 8.370 1.00 92.50 92 HIS A O 1
ATOM 773 N N . ARG A 1 93 ? 0.182 11.511 6.768 1.00 93.88 93 ARG A N 1
ATOM 774 C CA . ARG A 1 93 ? -0.128 10.664 5.614 1.00 93.88 93 ARG A CA 1
ATOM 775 C C . ARG A 1 93 ? 0.833 9.481 5.526 1.00 93.88 93 ARG A C 1
ATOM 777 O O . ARG A 1 93 ? 0.365 8.348 5.468 1.00 93.88 93 ARG A O 1
ATOM 784 N N . SER A 1 94 ? 2.140 9.739 5.592 1.00 91.94 94 SER A N 1
ATOM 785 C CA . SER A 1 94 ? 3.179 8.702 5.596 1.00 91.94 94 SER A CA 1
ATOM 786 C C . SER A 1 94 ? 2.962 7.712 6.737 1.00 91.94 94 SER A C 1
ATOM 788 O O . SER A 1 94 ? 2.891 6.516 6.498 1.00 91.94 94 SER A O 1
ATOM 790 N N . SER A 1 95 ? 2.731 8.201 7.961 1.00 92.50 95 SER A N 1
ATOM 791 C CA . SER A 1 95 ? 2.500 7.330 9.119 1.00 92.50 95 SER A CA 1
ATOM 792 C C . SER A 1 95 ? 1.274 6.422 8.958 1.00 92.50 95 SER A C 1
ATOM 794 O O . SER A 1 95 ? 1.297 5.280 9.418 1.00 92.50 95 SER A O 1
ATOM 796 N N . LEU A 1 96 ? 0.201 6.905 8.320 1.00 92.00 96 LEU A N 1
ATOM 797 C CA . LEU A 1 96 ? -0.975 6.083 8.024 1.00 92.00 96 LEU A CA 1
ATOM 798 C C . LEU A 1 96 ? -0.694 5.038 6.941 1.00 92.00 96 LEU A C 1
ATOM 800 O O . LEU A 1 96 ? -1.193 3.919 7.052 1.00 92.00 96 LEU A O 1
ATOM 804 N N . LEU A 1 97 ? 0.083 5.389 5.915 1.00 93.75 97 LEU A N 1
ATOM 805 C CA . LEU A 1 97 ? 0.494 4.453 4.869 1.00 93.75 97 LEU A CA 1
ATOM 806 C C . LEU A 1 97 ? 1.421 3.363 5.418 1.00 93.75 97 LEU A C 1
ATOM 808 O O . LEU A 1 97 ? 1.197 2.194 5.126 1.00 93.75 97 LEU A O 1
ATOM 812 N N . ASP A 1 98 ? 2.368 3.712 6.287 1.00 93.00 98 ASP A N 1
ATOM 813 C CA . ASP A 1 98 ? 3.262 2.743 6.933 1.00 93.00 98 ASP A CA 1
ATOM 814 C C . ASP A 1 98 ? 2.479 1.765 7.824 1.00 93.00 98 ASP A C 1
ATOM 816 O O . ASP A 1 98 ? 2.699 0.552 7.796 1.00 93.00 98 ASP A O 1
ATOM 820 N N . ALA A 1 99 ? 1.509 2.275 8.593 1.00 93.12 99 ALA A N 1
ATOM 821 C CA . ALA A 1 99 ? 0.622 1.437 9.399 1.00 93.12 99 ALA A CA 1
ATOM 822 C C . ALA A 1 99 ? -0.258 0.522 8.528 1.00 93.12 99 ALA A C 1
ATOM 824 O O . ALA A 1 99 ? -0.515 -0.628 8.893 1.00 93.12 99 ALA A O 1
ATOM 825 N N . LEU A 1 100 ? -0.711 1.022 7.375 1.00 94.00 100 LEU A N 1
ATOM 826 C CA . LEU A 1 100 ? -1.477 0.255 6.399 1.00 94.00 100 LEU A CA 1
ATOM 827 C C . LEU A 1 100 ? -0.635 -0.862 5.769 1.00 94.00 100 LEU A C 1
ATOM 829 O O . LEU A 1 100 ? -1.100 -1.999 5.731 1.00 94.00 100 LEU A O 1
ATOM 833 N N . ASP A 1 101 ? 0.594 -0.576 5.343 1.00 93.69 101 ASP A N 1
ATOM 834 C CA . ASP A 1 101 ? 1.524 -1.580 4.815 1.00 93.69 101 ASP A CA 1
ATOM 835 C C . ASP A 1 101 ? 1.835 -2.658 5.866 1.00 93.69 101 ASP A C 1
ATOM 837 O O . ASP A 1 101 ? 1.815 -3.849 5.555 1.00 93.69 101 ASP A O 1
ATOM 841 N N . GLY A 1 102 ? 2.032 -2.265 7.131 1.00 92.69 102 GLY A N 1
ATOM 842 C CA . GLY A 1 102 ? 2.191 -3.201 8.248 1.00 92.69 102 GLY A CA 1
ATOM 843 C C . GLY A 1 102 ? 0.984 -4.130 8.418 1.00 92.69 102 GLY A C 1
ATOM 844 O O . GLY A 1 102 ? 1.140 -5.349 8.472 1.00 92.69 102 GLY A O 1
ATOM 845 N N . ALA A 1 103 ? -0.234 -3.580 8.413 1.00 92.94 103 ALA A N 1
ATOM 846 C CA . ALA A 1 103 ? -1.453 -4.384 8.496 1.00 92.94 103 ALA A CA 1
ATOM 847 C C . ALA A 1 103 ? -1.622 -5.311 7.277 1.00 92.94 103 ALA A C 1
ATOM 849 O O . ALA A 1 103 ? -1.995 -6.473 7.426 1.00 92.94 103 ALA A O 1
ATOM 850 N N . LEU A 1 104 ? -1.324 -4.831 6.066 1.00 94.12 104 LEU A N 1
ATOM 851 C CA . LEU A 1 104 ? -1.371 -5.641 4.845 1.00 94.12 104 LEU A CA 1
ATOM 852 C C . LEU A 1 104 ? -0.374 -6.802 4.894 1.00 94.12 104 LEU A C 1
ATOM 854 O O . LEU A 1 104 ? -0.708 -7.913 4.475 1.00 94.12 104 LEU A O 1
ATOM 858 N N . LYS A 1 105 ? 0.819 -6.564 5.445 1.00 93.38 105 LYS A N 1
ATOM 859 C CA . LYS A 1 105 ? 1.840 -7.586 5.690 1.00 93.38 105 LYS A CA 1
ATOM 860 C C . LYS A 1 105 ? 1.341 -8.655 6.671 1.00 93.38 105 LYS A C 1
ATOM 862 O O . LYS A 1 105 ? 1.483 -9.846 6.391 1.00 93.38 105 LYS A O 1
ATOM 867 N N . ASP A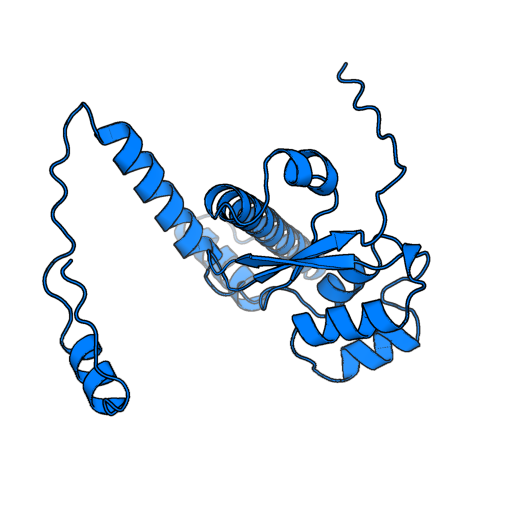 1 106 ? 0.681 -8.253 7.755 1.00 91.00 106 ASP A N 1
ATOM 868 C CA . ASP A 1 106 ? 0.070 -9.181 8.717 1.00 91.00 106 ASP A CA 1
ATOM 869 C C . ASP A 1 106 ? -1.067 -10.007 8.094 1.00 91.00 106 ASP A C 1
ATOM 871 O O . ASP A 1 106 ? -1.151 -11.220 8.308 1.00 91.00 106 ASP A O 1
ATOM 875 N N . HIS A 1 107 ? -1.932 -9.388 7.283 1.00 90.88 107 HIS A N 1
ATOM 876 C CA . HIS A 1 107 ? -2.997 -10.104 6.567 1.00 90.88 107 HIS A CA 1
ATOM 877 C C . HIS A 1 107 ? -2.443 -11.068 5.520 1.00 90.88 107 HIS A C 1
ATOM 879 O O . HIS A 1 107 ? -2.984 -12.162 5.354 1.00 90.88 107 HIS A O 1
ATOM 885 N N . LEU A 1 108 ? -1.353 -10.707 4.841 1.00 91.25 108 LEU A N 1
ATOM 886 C CA . LEU A 1 108 ? -0.665 -11.601 3.913 1.00 91.25 108 LEU A CA 1
ATOM 887 C C . LEU A 1 108 ? -0.146 -12.850 4.635 1.00 91.25 108 LEU A C 1
ATOM 889 O O . LEU A 1 108 ? -0.428 -13.961 4.185 1.00 91.25 108 LEU A O 1
ATOM 893 N N . LEU A 1 109 ? 0.514 -12.682 5.785 1.00 89.00 109 LEU A N 1
ATOM 894 C CA . LEU A 1 109 ? 0.964 -13.793 6.632 1.00 89.00 109 LEU A CA 1
ATOM 895 C C . LEU A 1 109 ? -0.190 -14.707 7.054 1.00 89.00 109 LEU A C 1
ATOM 897 O O . LEU A 1 109 ? -0.092 -15.930 6.973 1.00 89.00 109 LEU A O 1
ATOM 901 N N . GLN A 1 110 ? -1.304 -14.117 7.487 1.00 85.38 110 GLN A N 1
ATOM 902 C CA . GLN A 1 110 ? -2.475 -14.868 7.945 1.00 85.38 110 GLN A CA 1
ATOM 903 C C . GLN A 1 110 ? -3.236 -15.552 6.803 1.00 85.38 110 GLN A C 1
ATOM 905 O O . GLN A 1 110 ? -3.936 -16.535 7.044 1.00 85.38 110 GLN A O 1
ATOM 910 N N . SER A 1 111 ? -3.113 -15.052 5.570 1.00 85.12 111 SER A N 1
ATOM 911 C CA . SER A 1 111 ? -3.810 -15.607 4.406 1.00 85.12 111 SER A CA 1
ATOM 912 C C . SER A 1 111 ? -3.300 -16.990 3.993 1.00 85.12 111 SER A C 1
ATOM 914 O O . SER A 1 111 ? -4.027 -17.730 3.332 1.00 85.12 111 SER A O 1
ATOM 916 N N . GLY A 1 112 ? -2.057 -17.333 4.353 1.00 83.69 112 GLY A N 1
ATOM 917 C CA . GLY A 1 112 ? -1.389 -18.548 3.884 1.00 83.69 112 GLY A CA 1
ATOM 918 C C . GLY A 1 112 ? -1.069 -18.545 2.384 1.00 83.69 112 GLY A C 1
ATOM 919 O O . GLY A 1 112 ? -0.730 -19.592 1.843 1.00 83.69 112 GLY A O 1
ATOM 920 N N . ALA A 1 113 ? -1.179 -17.395 1.707 1.00 83.00 113 ALA A N 1
ATOM 921 C CA . ALA A 1 113 ? -0.888 -17.263 0.278 1.00 83.00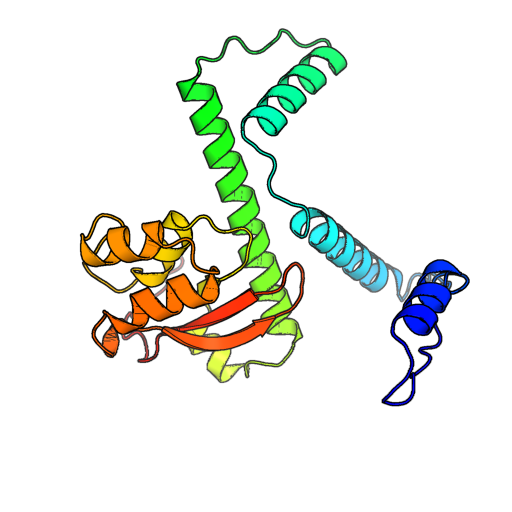 113 ALA A CA 1
ATOM 922 C C . ALA A 1 113 ? 0.608 -17.388 -0.059 1.00 83.00 113 ALA A C 1
ATOM 924 O O . ALA A 1 113 ? 0.950 -17.586 -1.220 1.00 83.00 113 ALA A O 1
ATOM 925 N N . VAL A 1 114 ? 1.484 -17.265 0.942 1.00 84.19 114 VAL A N 1
ATOM 926 C CA . VAL A 1 114 ? 2.943 -17.349 0.814 1.00 84.19 114 VAL A CA 1
ATOM 927 C C . VAL A 1 114 ? 3.435 -18.388 1.815 1.00 84.19 114 VAL A C 1
ATOM 929 O O . VAL A 1 114 ? 3.052 -18.347 2.988 1.00 84.19 114 VAL A O 1
ATOM 932 N N . SER A 1 115 ? 4.255 -19.341 1.372 1.00 83.62 115 SER A N 1
ATOM 933 C CA . SER A 1 115 ? 4.850 -20.325 2.280 1.00 83.62 115 SER A CA 1
ATOM 934 C C . SER A 1 115 ? 5.877 -19.673 3.214 1.00 83.62 115 SER A C 1
ATOM 936 O O . SER A 1 115 ? 6.432 -18.622 2.908 1.00 83.62 115 SER A O 1
ATOM 938 N N . ALA A 1 116 ? 6.196 -20.317 4.343 1.00 82.06 116 ALA A N 1
ATOM 939 C CA . ALA A 1 116 ? 7.213 -19.804 5.270 1.00 82.06 116 ALA A CA 1
ATOM 940 C C . ALA A 1 116 ? 8.586 -19.611 4.595 1.00 82.06 116 ALA A C 1
ATOM 942 O O . ALA A 1 116 ? 9.278 -18.637 4.862 1.00 82.06 116 ALA A O 1
ATOM 943 N N . ARG A 1 117 ? 8.950 -20.508 3.669 1.00 82.19 117 ARG A N 1
ATOM 944 C CA . ARG A 1 117 ? 10.207 -20.410 2.921 1.00 82.19 117 ARG A CA 1
ATOM 945 C C . ARG A 1 117 ? 10.213 -19.222 1.960 1.00 82.19 117 ARG A C 1
ATOM 947 O O . ARG A 1 117 ? 11.205 -18.510 1.902 1.00 82.19 117 ARG A O 1
ATOM 954 N N . GLU A 1 118 ? 9.134 -19.027 1.206 1.00 82.94 118 GLU A N 1
ATOM 955 C CA . GLU A 1 118 ? 9.011 -17.876 0.301 1.00 82.94 118 GLU A CA 1
ATOM 956 C C . GLU A 1 118 ? 8.983 -16.568 1.094 1.00 82.94 118 GLU A C 1
ATOM 958 O O . GLU A 1 118 ? 9.603 -15.592 0.688 1.00 82.94 118 GLU A O 1
ATOM 963 N N . TRP A 1 119 ? 8.325 -16.560 2.258 1.00 85.56 119 TRP A N 1
ATOM 964 C CA . TRP A 1 119 ? 8.265 -15.403 3.144 1.00 85.56 119 TRP A CA 1
ATOM 965 C C . TRP A 1 119 ? 9.650 -14.910 3.558 1.00 85.56 119 TRP A C 1
ATOM 967 O O . TRP A 1 119 ? 9.941 -13.722 3.414 1.00 85.56 119 TRP A O 1
ATOM 977 N N . ASP A 1 120 ? 10.510 -15.817 4.026 1.00 84.31 120 ASP A N 1
ATOM 978 C CA . ASP A 1 120 ? 11.860 -15.469 4.475 1.00 84.31 120 ASP A CA 1
ATOM 979 C C . ASP A 1 120 ? 12.686 -14.796 3.370 1.00 84.31 120 ASP A C 1
ATOM 981 O O . ASP A 1 120 ? 13.511 -13.932 3.664 1.00 84.31 120 ASP A O 1
ATOM 985 N N . GLN A 1 121 ? 12.426 -15.140 2.104 1.00 83.62 121 GLN A N 1
ATOM 986 C CA . GLN A 1 121 ? 13.114 -14.571 0.946 1.00 83.62 121 GLN A CA 1
ATOM 987 C C . GLN A 1 121 ? 12.602 -13.179 0.562 1.00 83.62 121 GLN A C 1
ATOM 989 O O . GLN A 1 121 ? 13.384 -12.348 0.108 1.00 83.62 121 GLN A O 1
ATOM 994 N N . VAL A 1 122 ? 11.300 -12.913 0.716 1.00 85.44 122 VAL A N 1
ATOM 995 C CA . VAL A 1 122 ? 10.668 -11.712 0.135 1.00 85.44 122 VAL A CA 1
ATOM 996 C C . VAL A 1 122 ? 10.252 -10.657 1.156 1.00 85.44 122 VAL A C 1
ATOM 998 O O . VAL A 1 122 ? 10.001 -9.522 0.766 1.00 85.44 122 VAL A O 1
ATOM 1001 N N . GLN A 1 123 ? 10.177 -10.982 2.452 1.00 84.06 123 GLN A N 1
ATOM 1002 C CA . GLN A 1 123 ? 9.529 -10.142 3.475 1.00 84.06 123 GLN A CA 1
ATOM 1003 C C . GLN A 1 123 ? 10.072 -8.711 3.619 1.00 84.06 123 GLN A C 1
ATOM 1005 O O . GLN A 1 123 ? 9.384 -7.862 4.200 1.00 84.06 123 GLN A O 1
ATOM 1010 N N . HIS A 1 124 ? 11.297 -8.458 3.158 1.00 85.31 124 HIS A N 1
ATOM 1011 C CA . HIS A 1 124 ? 11.963 -7.156 3.227 1.00 85.31 124 HIS A CA 1
ATOM 1012 C C . HIS A 1 124 ? 11.774 -6.311 1.962 1.00 85.31 124 HIS A C 1
ATOM 1014 O O . HIS A 1 124 ? 11.871 -5.092 2.049 1.00 85.31 124 HIS A O 1
ATOM 1020 N N . ASP A 1 125 ? 11.416 -6.939 0.840 1.00 88.12 125 ASP A N 1
ATOM 1021 C CA . ASP A 1 125 ? 11.303 -6.296 -0.474 1.00 88.12 125 ASP A CA 1
ATOM 1022 C C . ASP A 1 125 ? 9.852 -6.292 -0.997 1.00 88.12 125 ASP A C 1
ATOM 1024 O O . ASP A 1 125 ? 9.601 -6.111 -2.190 1.00 88.12 125 ASP A O 1
ATOM 1028 N N . LEU A 1 126 ? 8.872 -6.527 -0.117 1.00 92.69 126 LEU A N 1
ATOM 1029 C CA . LEU A 1 126 ? 7.459 -6.518 -0.490 1.00 92.69 126 LEU A CA 1
ATOM 1030 C C . LEU A 1 126 ? 6.986 -5.110 -0.843 1.00 92.69 126 LEU A C 1
ATOM 1032 O O . LEU A 1 126 ? 7.171 -4.160 -0.084 1.00 92.69 126 LEU A O 1
ATOM 1036 N N . VAL A 1 127 ? 6.267 -5.013 -1.956 1.00 95.38 127 VAL A N 1
ATOM 1037 C CA . VAL A 1 127 ? 5.598 -3.790 -2.389 1.00 95.38 127 VAL A CA 1
ATOM 1038 C C . VAL A 1 127 ? 4.093 -4.013 -2.410 1.00 95.38 127 VAL A C 1
ATOM 1040 O O . VAL A 1 127 ? 3.582 -4.877 -3.123 1.00 95.38 127 VAL A O 1
ATOM 1043 N N . PHE A 1 128 ? 3.369 -3.196 -1.651 1.00 96.31 128 PHE A N 1
ATOM 1044 C CA . PHE A 1 128 ? 1.910 -3.199 -1.622 1.00 96.31 128 PHE A CA 1
ATOM 1045 C C . PHE A 1 128 ? 1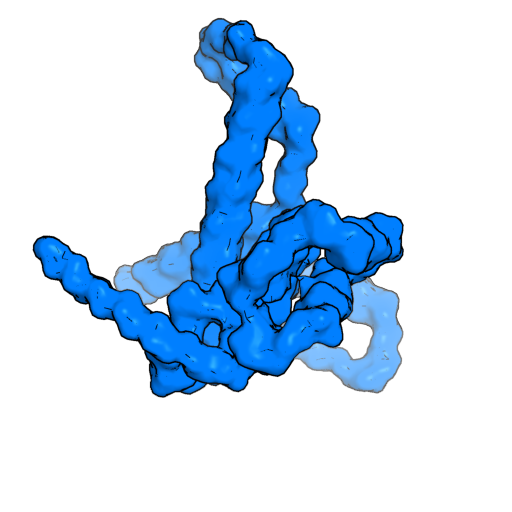.371 -2.075 -2.508 1.00 96.31 128 PHE A C 1
ATOM 1047 O O . PHE A 1 128 ? 1.784 -0.926 -2.368 1.00 96.31 128 PHE A O 1
ATOM 1054 N N . ILE A 1 129 ? 0.443 -2.390 -3.413 1.00 97.62 129 ILE A N 1
ATOM 1055 C CA . ILE A 1 129 ? -0.210 -1.409 -4.290 1.00 97.62 129 ILE A CA 1
ATOM 1056 C C . ILE A 1 129 ? -1.716 -1.437 -4.062 1.00 97.62 129 ILE A C 1
ATOM 1058 O O . ILE A 1 129 ? -2.354 -2.484 -4.199 1.00 97.62 129 ILE A O 1
ATOM 1062 N N . HIS A 1 130 ? -2.277 -0.271 -3.738 1.00 95.31 130 HIS A N 1
ATOM 1063 C CA . HIS A 1 130 ? -3.685 -0.089 -3.393 1.00 95.31 130 HIS A CA 1
ATOM 1064 C C . HIS A 1 130 ? -4.173 1.340 -3.656 1.00 95.31 130 HIS A C 1
ATOM 1066 O O . HIS A 1 130 ? -3.380 2.271 -3.796 1.00 95.31 130 HIS A O 1
ATOM 1072 N N . ASP A 1 131 ? -5.488 1.537 -3.585 1.00 91.88 131 ASP A N 1
ATOM 1073 C CA . ASP A 1 131 ? -6.174 2.798 -3.915 1.00 91.88 131 ASP A CA 1
ATOM 1074 C C . ASP A 1 131 ? -5.920 3.973 -2.954 1.00 91.88 131 ASP A C 1
ATOM 1076 O O . ASP A 1 131 ? -6.431 5.069 -3.169 1.00 91.88 131 ASP A O 1
ATOM 1080 N N . ARG A 1 132 ? -5.158 3.774 -1.871 1.00 90.88 132 ARG A N 1
ATOM 1081 C CA . ARG A 1 132 ? -4.724 4.869 -0.977 1.00 90.88 132 ARG A CA 1
ATOM 1082 C C . ARG A 1 132 ? -3.428 5.559 -1.403 1.00 90.88 132 ARG A C 1
ATOM 1084 O O . ARG A 1 132 ? -3.101 6.587 -0.819 1.00 90.88 132 ARG A O 1
ATOM 1091 N N . LEU A 1 133 ? -2.697 5.000 -2.364 1.00 93.00 133 LEU A N 1
ATOM 1092 C CA . LEU A 1 133 ? -1.449 5.589 -2.840 1.00 93.00 133 LEU A CA 1
ATOM 1093 C C . LEU A 1 133 ? -1.732 6.698 -3.850 1.00 93.00 133 LEU A C 1
ATOM 1095 O O . LEU A 1 133 ? -2.650 6.582 -4.662 1.00 93.00 133 LEU A O 1
ATOM 1099 N N . MET A 1 134 ? -0.918 7.748 -3.811 1.00 93.12 134 MET A N 1
ATOM 1100 C CA . MET A 1 134 ? -0.830 8.711 -4.902 1.00 93.12 134 MET A CA 1
ATOM 1101 C C . MET A 1 134 ? 0.003 8.124 -6.045 1.00 93.12 134 MET A C 1
ATOM 1103 O O . MET A 1 134 ? 0.829 7.235 -5.832 1.00 93.12 134 MET A O 1
ATOM 1107 N N . ASP A 1 135 ? -0.174 8.657 -7.254 1.00 95.44 135 ASP A N 1
ATOM 1108 C CA . ASP A 1 135 ? 0.595 8.237 -8.433 1.00 95.44 135 ASP A CA 1
ATOM 1109 C C . ASP A 1 135 ? 2.110 8.325 -8.199 1.00 95.44 135 ASP A C 1
ATOM 1111 O O . ASP A 1 135 ? 2.853 7.436 -8.613 1.00 95.44 135 ASP A O 1
ATOM 1115 N N . GLU A 1 136 ? 2.558 9.345 -7.463 1.00 94.44 136 GLU A N 1
ATOM 1116 C CA . GLU A 1 136 ? 3.960 9.506 -7.080 1.00 94.44 136 GLU A CA 1
ATOM 1117 C C . GLU A 1 136 ? 4.436 8.407 -6.118 1.00 94.44 136 GLU A C 1
ATOM 1119 O O . GLU A 1 136 ? 5.504 7.840 -6.340 1.00 94.44 136 GLU A O 1
ATOM 1124 N N . ASP A 1 137 ? 3.634 8.019 -5.118 1.00 94.94 137 ASP A N 1
ATOM 1125 C CA . ASP A 1 137 ? 3.982 6.902 -4.226 1.00 94.94 137 ASP A CA 1
ATOM 1126 C C . ASP A 1 137 ? 4.092 5.588 -5.018 1.00 94.94 137 ASP A C 1
ATOM 1128 O O . ASP A 1 137 ? 4.984 4.774 -4.779 1.00 94.94 137 ASP A O 1
ATOM 1132 N N . ILE A 1 138 ? 3.186 5.379 -5.982 1.00 96.94 138 ILE A N 1
ATOM 1133 C CA . ILE A 1 138 ? 3.185 4.200 -6.858 1.00 96.94 138 ILE A CA 1
ATOM 1134 C C . ILE A 1 138 ? 4.446 4.183 -7.719 1.00 96.94 138 ILE A C 1
ATOM 1136 O O . ILE A 1 138 ? 5.069 3.131 -7.860 1.00 96.94 138 ILE A O 1
ATOM 1140 N N . ALA A 1 139 ? 4.838 5.332 -8.274 1.00 96.81 139 ALA A N 1
ATOM 1141 C CA . ALA A 1 139 ? 6.057 5.457 -9.058 1.00 96.81 139 ALA A CA 1
ATOM 1142 C C . ALA A 1 139 ? 7.308 5.201 -8.210 1.00 96.81 139 ALA A C 1
ATOM 1144 O O . ALA A 1 139 ? 8.153 4.412 -8.624 1.00 96.81 139 ALA A O 1
ATOM 1145 N N . ILE A 1 140 ? 7.402 5.786 -7.011 1.00 95.44 140 ILE A N 1
ATOM 1146 C CA . ILE A 1 140 ? 8.514 5.549 -6.077 1.00 95.44 140 ILE A CA 1
ATOM 1147 C C . ILE A 1 140 ? 8.627 4.055 -5.751 1.00 95.44 140 ILE A C 1
ATOM 1149 O O . ILE A 1 140 ? 9.705 3.476 -5.868 1.00 95.44 140 ILE A O 1
ATOM 1153 N N . ARG A 1 141 ? 7.507 3.402 -5.415 1.00 96.00 141 ARG A N 1
ATOM 1154 C CA . ARG A 1 141 ? 7.472 1.957 -5.136 1.00 96.00 141 ARG A CA 1
ATOM 1155 C C . ARG A 1 141 ? 7.866 1.120 -6.354 1.00 96.00 141 ARG A C 1
ATOM 1157 O O . ARG A 1 141 ? 8.602 0.149 -6.215 1.00 96.00 141 ARG A O 1
ATOM 1164 N N . ALA A 1 142 ? 7.399 1.485 -7.548 1.00 96.19 142 ALA A N 1
ATOM 1165 C CA . ALA A 1 142 ? 7.730 0.778 -8.784 1.00 96.19 142 ALA A CA 1
ATOM 1166 C C . ALA A 1 142 ? 9.218 0.883 -9.147 1.00 96.19 142 ALA A C 1
ATOM 1168 O O . ALA A 1 142 ? 9.786 -0.052 -9.706 1.00 96.19 142 ALA A O 1
ATOM 1169 N N . LEU A 1 143 ? 9.844 2.009 -8.822 1.00 95.62 143 LEU A N 1
ATOM 1170 C CA . LEU A 1 143 ? 11.228 2.314 -9.164 1.00 95.62 143 LEU A CA 1
ATOM 1171 C C . LEU A 1 143 ? 12.214 1.993 -8.034 1.00 95.62 143 LEU A C 1
ATOM 1173 O O . LEU A 1 143 ? 13.392 2.284 -8.174 1.00 95.62 143 LEU A O 1
ATOM 1177 N N . ALA A 1 144 ? 11.777 1.355 -6.943 1.00 93.69 144 ALA A N 1
ATOM 1178 C CA . ALA A 1 144 ? 12.608 1.097 -5.762 1.00 93.69 144 ALA A CA 1
ATOM 1179 C C . ALA A 1 144 ? 13.902 0.300 -6.042 1.00 93.69 144 ALA A C 1
ATOM 1181 O O . ALA A 1 144 ? 14.821 0.312 -5.228 1.00 93.69 144 ALA A O 1
ATOM 1182 N N . ARG A 1 145 ? 13.973 -0.399 -7.183 1.00 91.88 145 ARG A N 1
ATOM 1183 C CA . ARG A 1 145 ? 15.136 -1.178 -7.646 1.00 91.88 145 ARG A CA 1
ATOM 1184 C C . ARG A 1 145 ? 15.785 -0.609 -8.913 1.00 91.88 145 ARG A C 1
ATOM 1186 O O . ARG A 1 145 ? 16.596 -1.291 -9.528 1.00 91.88 145 ARG A O 1
ATOM 1193 N N . SER A 1 146 ? 15.395 0.595 -9.322 1.00 92.44 146 SER A N 1
ATOM 1194 C CA . SER A 1 146 ? 15.859 1.250 -10.541 1.00 92.44 146 SER A CA 1
ATOM 1195 C C . SER A 1 146 ? 16.637 2.520 -10.214 1.00 92.44 146 SER A C 1
ATOM 1197 O O . SER A 1 146 ? 16.381 3.182 -9.214 1.00 92.44 146 SER A O 1
ATOM 1199 N N . GLU A 1 147 ? 17.536 2.911 -11.113 1.00 93.00 147 GLU A N 1
ATOM 1200 C CA . GLU A 1 147 ? 18.210 4.217 -11.069 1.00 93.00 147 GLU A CA 1
ATOM 1201 C C . GLU A 1 147 ? 17.280 5.369 -11.497 1.00 93.00 147 GLU A C 1
ATOM 1203 O O . GLU A 1 147 ? 17.623 6.549 -11.399 1.00 93.00 147 GLU A O 1
ATOM 1208 N N . TRP A 1 148 ? 16.103 5.049 -12.043 1.00 94.25 148 TRP A N 1
ATOM 1209 C CA . TRP A 1 148 ? 15.126 6.047 -12.464 1.00 94.25 148 TRP A CA 1
ATOM 1210 C C . TRP A 1 148 ? 14.343 6.597 -11.274 1.00 94.25 148 TRP A C 1
ATOM 1212 O O . TRP A 1 148 ? 14.020 5.888 -10.328 1.00 94.25 148 TRP A O 1
ATOM 1222 N N . THR A 1 149 ? 13.955 7.866 -11.365 1.00 93.81 149 THR A N 1
ATOM 1223 C CA . THR A 1 149 ? 13.081 8.524 -10.387 1.00 93.81 149 THR A CA 1
ATOM 1224 C C . THR A 1 149 ? 11.687 8.762 -10.967 1.00 93.81 149 THR A C 1
ATOM 1226 O O . THR A 1 149 ? 11.463 8.611 -12.174 1.00 93.81 149 THR A O 1
ATOM 1229 N N . SER A 1 150 ? 10.739 9.177 -10.119 1.00 91.81 150 SER A N 1
ATOM 1230 C CA . SER A 1 150 ? 9.382 9.565 -10.537 1.00 91.81 150 SER A CA 1
ATOM 1231 C C . SER A 1 150 ? 9.372 10.669 -11.607 1.00 91.81 150 SER A C 1
ATOM 1233 O O . SER A 1 150 ? 8.447 10.720 -12.416 1.00 91.81 150 SER A O 1
ATOM 1235 N N . TYR A 1 151 ? 10.432 11.481 -11.673 1.00 92.50 151 TYR A N 1
ATOM 1236 C CA . TYR A 1 151 ? 10.635 12.563 -12.644 1.00 92.50 151 TYR A CA 1
ATOM 1237 C C . TYR A 1 151 ? 11.137 12.096 -14.019 1.00 92.50 151 TYR A C 1
ATOM 1239 O O . TYR A 1 151 ? 11.342 12.904 -14.925 1.00 92.50 151 TYR A O 1
ATOM 1247 N N . HIS A 1 152 ? 11.395 10.798 -14.213 1.00 95.50 152 HIS A N 1
ATOM 1248 C CA . HIS A 1 152 ? 11.826 10.312 -15.519 1.00 95.50 152 HIS A CA 1
ATOM 1249 C C . HIS A 1 152 ? 10.709 10.552 -16.563 1.00 95.50 152 HIS A C 1
ATOM 1251 O O . HIS A 1 152 ? 9.572 10.126 -16.336 1.00 95.50 152 HIS A O 1
ATOM 1257 N N . PRO A 1 153 ? 10.985 11.130 -17.755 1.00 95.88 153 PRO A N 1
ATOM 1258 C CA . PRO A 1 153 ? 9.933 11.600 -18.670 1.00 95.88 153 PRO A CA 1
ATOM 1259 C C . PRO A 1 153 ? 8.916 10.533 -19.103 1.00 95.88 153 PRO A C 1
ATOM 1261 O O . PRO A 1 153 ? 7.747 10.823 -19.366 1.00 95.88 153 PRO A O 1
ATOM 1264 N N . LYS A 1 154 ? 9.348 9.267 -19.198 1.00 96.00 154 LYS A N 1
ATOM 1265 C CA . LYS A 1 154 ? 8.441 8.149 -19.514 1.00 96.00 154 LYS A CA 1
ATOM 1266 C C . LYS A 1 154 ? 7.481 7.832 -18.360 1.00 96.00 154 LYS A C 1
ATOM 1268 O O . LYS A 1 154 ? 6.351 7.439 -18.629 1.00 96.00 154 LYS A O 1
ATOM 1273 N N . VAL A 1 155 ? 7.924 8.005 -17.117 1.00 95.25 155 VAL A N 1
ATOM 1274 C CA . VAL A 1 155 ? 7.148 7.742 -15.897 1.00 95.25 155 VAL A CA 1
ATOM 1275 C C . VAL A 1 155 ? 6.136 8.862 -15.672 1.00 95.25 155 VAL A C 1
ATOM 1277 O O . VAL A 1 155 ? 4.949 8.577 -15.533 1.00 95.25 155 VAL A O 1
ATOM 1280 N N . GLU A 1 156 ? 6.546 10.128 -15.788 1.00 96.00 156 GLU A N 1
ATOM 1281 C CA . GLU A 1 156 ? 5.631 11.282 -15.717 1.00 96.00 156 GLU A CA 1
ATOM 1282 C C . GLU A 1 156 ? 4.493 11.191 -16.749 1.00 96.00 156 GLU A C 1
ATOM 1284 O O . GLU A 1 156 ? 3.318 11.445 -16.454 1.00 96.00 156 GLU A O 1
ATOM 1289 N N . ARG A 1 157 ? 4.811 10.743 -17.973 1.00 95.81 157 ARG A N 1
ATOM 1290 C CA . ARG A 1 157 ? 3.800 10.499 -19.012 1.00 95.81 157 ARG A CA 1
ATOM 1291 C C . ARG A 1 157 ? 2.808 9.400 -18.621 1.00 95.81 157 ARG A C 1
ATOM 1293 O O . ARG A 1 157 ? 1.668 9.446 -19.068 1.00 95.81 157 ARG A O 1
ATOM 1300 N N . LEU A 1 158 ? 3.211 8.395 -17.846 1.00 96.12 158 LEU A N 1
ATOM 1301 C CA . LEU A 1 158 ? 2.286 7.367 -17.364 1.00 96.12 158 LEU A CA 1
ATOM 1302 C C . LEU A 1 158 ? 1.397 7.894 -16.233 1.00 96.12 158 LEU A C 1
ATOM 1304 O O . LEU A 1 158 ? 0.188 7.669 -16.292 1.00 96.12 158 LEU A O 1
ATOM 1308 N N . MET A 1 159 ? 1.958 8.635 -15.272 1.00 95.31 159 MET A N 1
ATOM 1309 C CA . MET A 1 159 ? 1.203 9.220 -14.152 1.00 95.31 159 MET A CA 1
ATOM 1310 C C . MET A 1 159 ? 0.110 10.186 -14.641 1.00 95.31 159 MET A C 1
ATOM 1312 O O . MET A 1 159 ? -1.037 10.114 -14.218 1.00 95.31 159 MET A O 1
ATOM 1316 N N . SER A 1 160 ? 0.397 11.004 -15.658 1.00 94.00 160 SER A N 1
ATOM 1317 C CA . SER A 1 160 ? -0.585 11.946 -16.232 1.00 94.00 160 SER A CA 1
ATOM 1318 C C . SER A 1 160 ? -1.781 11.303 -16.958 1.00 94.00 160 SER A C 1
ATOM 1320 O O . SER A 1 160 ? -2.698 12.011 -17.375 1.00 94.00 160 SER A O 1
ATOM 1322 N N . ARG A 1 161 ? -1.818 9.971 -17.119 1.00 93.69 161 ARG A N 1
ATOM 1323 C CA . ARG A 1 161 ? -2.905 9.259 -17.819 1.00 93.69 161 ARG A CA 1
ATOM 1324 C C . ARG A 1 161 ? -4.076 8.861 -16.918 1.00 93.69 161 ARG A C 1
ATOM 1326 O O . ARG A 1 161 ? -5.038 8.302 -17.444 1.00 93.69 161 ARG A O 1
ATOM 1333 N N . GLY A 1 162 ? -4.006 9.107 -15.606 1.00 91.38 162 GLY A N 1
ATOM 1334 C CA . GLY A 1 162 ? -5.092 8.795 -14.665 1.00 91.38 162 GLY A CA 1
ATOM 1335 C C . GLY A 1 162 ? -5.431 7.302 -14.615 1.00 91.38 162 GLY A C 1
ATOM 1336 O O . GLY A 1 162 ? -6.596 6.912 -14.710 1.00 91.38 162 GLY A O 1
ATOM 1337 N N . MET A 1 163 ? -4.407 6.447 -14.562 1.00 94.56 163 MET A N 1
ATOM 1338 C CA . MET A 1 163 ? -4.594 4.996 -14.513 1.00 94.56 163 MET A CA 1
ATOM 1339 C C . MET A 1 163 ? -5.001 4.527 -13.115 1.00 94.56 163 MET A C 1
ATOM 1341 O O . MET A 1 163 ? -4.685 5.157 -12.115 1.00 94.56 163 MET A O 1
ATOM 1345 N N . ALA A 1 164 ? -5.651 3.364 -13.037 1.00 94.81 164 ALA A N 1
ATOM 1346 C CA . ALA A 1 164 ? -5.839 2.692 -11.753 1.00 94.81 164 ALA A CA 1
ATOM 1347 C C . ALA A 1 164 ? -4.473 2.305 -11.141 1.00 94.81 164 ALA A C 1
ATOM 1349 O O . ALA A 1 164 ? -3.588 1.900 -11.903 1.00 94.81 164 ALA A O 1
ATOM 1350 N N . PRO A 1 165 ? -4.311 2.316 -9.805 1.00 95.25 165 PRO A N 1
ATOM 1351 C CA . PRO A 1 165 ? -3.013 2.149 -9.143 1.00 95.25 165 PRO A CA 1
ATOM 1352 C C . PRO A 1 165 ? -2.195 0.938 -9.593 1.00 95.25 165 PRO A C 1
ATOM 1354 O O . PRO A 1 165 ? -1.043 1.067 -10.000 1.00 95.25 165 PRO A O 1
ATOM 1357 N N . ALA A 1 166 ? -2.814 -0.245 -9.607 1.00 95.56 166 ALA A N 1
ATOM 1358 C CA . ALA A 1 166 ? -2.159 -1.473 -10.057 1.00 95.56 166 ALA A CA 1
ATOM 1359 C C . ALA A 1 166 ? -1.713 -1.403 -11.526 1.00 95.56 166 ALA A C 1
ATOM 1361 O O . ALA A 1 166 ? -0.639 -1.882 -11.874 1.00 95.56 166 ALA A O 1
ATOM 1362 N N . LYS A 1 167 ? -2.519 -0.770 -12.389 1.00 97.06 167 LYS A N 1
ATOM 1363 C CA . LYS A 1 167 ? -2.184 -0.609 -13.809 1.00 97.06 167 LYS A CA 1
ATOM 1364 C C . LYS A 1 167 ? -1.047 0.386 -14.009 1.00 97.06 167 LYS A C 1
ATOM 1366 O O . LYS A 1 167 ? -0.220 0.161 -14.885 1.00 97.06 167 LYS A O 1
ATOM 1371 N N . LEU A 1 168 ? -1.007 1.464 -13.220 1.00 97.88 168 LEU A N 1
ATOM 1372 C CA . LEU A 1 168 ? 0.106 2.411 -13.237 1.00 97.88 168 LEU A CA 1
ATOM 1373 C C . LEU A 1 168 ? 1.406 1.709 -12.834 1.00 97.88 168 LEU A C 1
ATOM 1375 O O . LEU A 1 168 ? 2.385 1.789 -13.571 1.00 97.88 168 LEU A O 1
ATOM 1379 N N . PHE A 1 169 ? 1.384 0.968 -11.722 1.00 97.88 169 PHE A N 1
ATOM 1380 C CA . PHE A 1 169 ? 2.531 0.191 -11.257 1.00 97.88 169 PHE A CA 1
ATOM 1381 C C . PHE A 1 169 ? 3.040 -0.759 -12.348 1.00 97.88 169 PHE A C 1
ATOM 1383 O O . PHE A 1 169 ? 4.195 -0.673 -12.754 1.00 97.88 169 PHE A O 1
ATOM 1390 N N . GLU A 1 170 ? 2.164 -1.606 -12.891 1.00 97.19 170 GLU A N 1
ATOM 1391 C CA . GLU A 1 170 ? 2.505 -2.587 -13.931 1.00 97.19 170 GLU A CA 1
ATOM 1392 C C . GLU A 1 170 ? 3.006 -1.926 -15.225 1.00 97.19 170 GLU A C 1
ATOM 1394 O O . GLU A 1 170 ? 3.932 -2.430 -15.863 1.00 97.19 170 GLU A O 1
ATOM 1399 N N . ALA A 1 171 ? 2.449 -0.771 -15.601 1.00 97.50 171 ALA A N 1
ATOM 1400 C CA . ALA A 1 171 ? 2.917 -0.012 -16.756 1.00 97.50 171 ALA A CA 1
ATOM 1401 C C . ALA A 1 171 ? 4.331 0.550 -16.551 1.00 97.50 171 ALA A C 1
ATOM 1403 O O . ALA A 1 171 ? 5.107 0.567 -17.505 1.00 97.50 171 ALA A O 1
ATOM 1404 N N . ILE A 1 172 ? 4.679 0.981 -15.332 1.00 97.19 172 ILE A N 1
ATOM 1405 C CA . ILE A 1 172 ? 6.042 1.414 -14.994 1.00 97.19 172 ILE A CA 1
ATOM 1406 C C . ILE A 1 172 ? 6.989 0.207 -14.990 1.00 97.19 172 ILE A C 1
ATOM 1408 O O . ILE A 1 172 ? 8.032 0.270 -15.635 1.00 97.19 172 ILE A O 1
ATOM 1412 N N . GLN A 1 173 ? 6.601 -0.918 -14.374 1.00 96.56 173 GLN A N 1
ATOM 1413 C CA . GLN A 1 173 ? 7.393 -2.161 -14.373 1.00 96.56 173 GLN A CA 1
ATOM 1414 C C . GLN A 1 173 ? 7.737 -2.637 -15.792 1.00 96.56 173 GLN A C 1
ATOM 1416 O O . GLN A 1 173 ? 8.857 -3.072 -16.059 1.00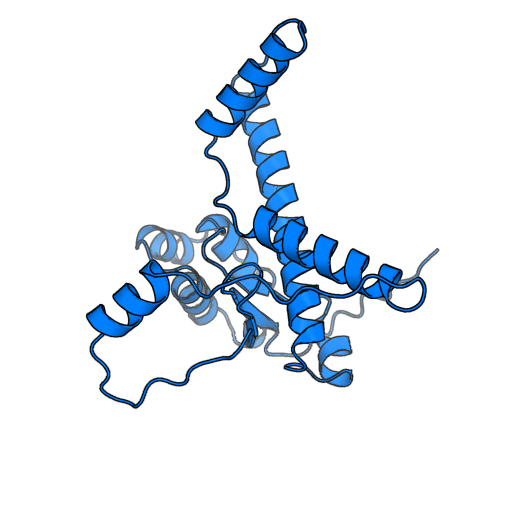 96.56 173 GLN A O 1
ATOM 1421 N N . ALA A 1 174 ? 6.801 -2.508 -16.736 1.00 96.31 174 ALA A N 1
ATOM 1422 C CA . ALA A 1 174 ? 7.012 -2.891 -18.131 1.00 96.31 174 ALA A CA 1
ATOM 1423 C C . ALA A 1 174 ? 8.085 -2.052 -18.857 1.00 96.31 174 ALA A C 1
ATOM 1425 O O . ALA A 1 174 ? 8.595 -2.489 -19.890 1.00 96.31 174 ALA A O 1
ATOM 1426 N N . LEU A 1 175 ? 8.441 -0.868 -18.340 1.00 95.44 175 LEU A N 1
ATOM 1427 C CA . LEU A 1 175 ? 9.521 -0.037 -18.885 1.00 95.44 175 LEU A CA 1
ATOM 1428 C C . LEU A 1 175 ? 10.913 -0.484 -18.425 1.00 95.44 175 LEU A C 1
ATOM 1430 O O . LEU A 1 175 ? 11.892 -0.162 -19.100 1.00 95.44 175 LEU A O 1
ATOM 1434 N N . LEU A 1 176 ? 10.998 -1.177 -17.289 1.00 94.12 176 LEU A N 1
ATOM 1435 C CA . LEU A 1 176 ? 12.258 -1.521 -16.635 1.00 94.12 176 LEU A CA 1
ATOM 1436 C C . LEU A 1 176 ? 12.859 -2.817 -17.202 1.00 94.12 176 LEU A C 1
ATOM 1438 O O . LEU A 1 176 ? 12.114 -3.646 -17.732 1.00 94.12 176 LEU A O 1
ATOM 1442 N N . PRO A 1 177 ? 14.180 -3.040 -17.096 1.00 92.69 177 PRO A N 1
ATOM 1443 C CA . PRO A 1 177 ? 14.806 -4.343 -17.331 1.00 92.69 177 PRO A CA 1
ATOM 1444 C C . PRO A 1 177 ? 14.301 -5.416 -16.356 1.00 92.69 177 PRO A C 1
ATOM 1446 O O . PRO A 1 177 ? 13.911 -5.105 -15.238 1.00 92.69 177 PRO A O 1
ATOM 1449 N N . GLU A 1 178 ? 14.344 -6.693 -16.745 1.00 89.19 178 GLU A N 1
ATOM 1450 C CA . GLU A 1 178 ? 13.769 -7.802 -15.959 1.00 89.19 178 GLU A CA 1
ATOM 1451 C C . GLU A 1 178 ? 14.308 -7.908 -14.520 1.00 89.19 178 GLU A C 1
ATOM 1453 O O . GLU A 1 178 ? 13.527 -8.136 -13.600 1.00 89.19 178 GLU A O 1
ATOM 1458 N N . GLY A 1 179 ? 15.604 -7.661 -14.298 1.00 88.44 179 GLY A N 1
ATOM 1459 C CA . GLY A 1 179 ? 16.221 -7.716 -12.961 1.00 88.44 179 GLY A CA 1
ATOM 1460 C C . GLY A 1 179 ? 15.795 -6.599 -11.995 1.00 88.44 179 GLY A C 1
ATOM 1461 O O . GLY A 1 179 ? 15.986 -6.720 -10.783 1.00 88.44 179 GLY A O 1
ATOM 1462 N N . GLU A 1 180 ? 15.193 -5.529 -12.515 1.00 92.62 180 GLU A N 1
ATOM 1463 C CA . GLU A 1 180 ? 14.668 -4.405 -11.728 1.00 92.62 180 GLU A CA 1
ATOM 1464 C C . GLU A 1 180 ? 13.165 -4.554 -11.453 1.00 92.62 180 GLU A C 1
ATOM 1466 O O . GLU A 1 180 ? 12.590 -3.758 -10.711 1.00 92.62 180 GLU A O 1
ATOM 1471 N N . ARG A 1 181 ? 12.514 -5.566 -12.046 1.00 94.12 181 ARG A N 1
ATOM 1472 C CA . ARG A 1 181 ? 11.063 -5.724 -11.972 1.00 94.12 181 ARG A CA 1
ATOM 1473 C C . ARG A 1 181 ? 10.602 -6.425 -10.705 1.00 94.12 181 ARG A C 1
ATOM 1475 O O . ARG A 1 181 ? 11.259 -7.317 -10.165 1.00 94.12 181 ARG A O 1
ATOM 1482 N N . PHE A 1 182 ? 9.381 -6.091 -10.320 1.00 94.56 182 PHE A N 1
ATOM 1483 C CA . PHE A 1 182 ? 8.589 -6.836 -9.360 1.00 94.56 182 PHE A CA 1
ATOM 1484 C C . PHE A 1 182 ? 7.554 -7.719 -10.069 1.00 94.56 182 PHE A C 1
ATOM 1486 O O . PHE A 1 182 ? 6.937 -7.322 -11.060 1.00 94.56 182 PHE A O 1
ATOM 1493 N N . SER A 1 183 ? 7.325 -8.901 -9.509 1.00 92.38 183 SER A N 1
ATOM 1494 C CA . SER A 1 183 ? 6.318 -9.873 -9.925 1.00 92.38 183 SER A CA 1
ATOM 1495 C C . SER A 1 183 ? 5.186 -9.935 -8.908 1.00 92.38 183 SER A C 1
ATOM 1497 O O . SER A 1 183 ? 5.402 -9.783 -7.705 1.00 92.38 183 SER A O 1
ATOM 1499 N N . LEU A 1 184 ? 3.961 -10.154 -9.389 1.00 93.88 184 LEU A N 1
ATOM 1500 C CA . LEU A 1 184 ? 2.795 -10.308 -8.523 1.00 93.88 184 LEU A CA 1
ATOM 1501 C C . LEU A 1 184 ? 2.942 -11.583 -7.686 1.00 93.88 184 LEU A C 1
ATOM 1503 O O . LEU A 1 184 ? 3.027 -12.676 -8.238 1.00 93.88 184 LEU A O 1
ATOM 1507 N N . LEU A 1 185 ? 2.927 -11.425 -6.366 1.00 91.94 185 LEU A N 1
ATOM 1508 C CA . LEU A 1 185 ? 3.024 -12.517 -5.403 1.00 91.94 185 LEU A CA 1
ATOM 1509 C C . LEU A 1 185 ? 1.636 -12.966 -4.939 1.00 91.94 185 LEU A C 1
ATOM 1511 O O . LEU A 1 185 ? 1.312 -14.148 -4.966 1.00 91.94 185 LEU A O 1
ATOM 1515 N N . ALA A 1 186 ? 0.805 -12.015 -4.508 1.00 92.31 186 ALA A N 1
ATOM 1516 C CA . ALA A 1 186 ? -0.494 -12.310 -3.915 1.00 92.31 186 ALA A CA 1
ATOM 1517 C C . ALA A 1 186 ? -1.460 -11.123 -4.017 1.00 92.31 186 ALA A C 1
ATOM 1519 O O . ALA A 1 186 ? -1.092 -9.998 -4.363 1.00 92.31 186 ALA A O 1
ATOM 1520 N N . THR A 1 187 ? -2.716 -11.371 -3.656 1.00 93.94 187 THR A N 1
ATOM 1521 C CA . THR A 1 187 ? -3.728 -10.331 -3.450 1.00 93.94 187 THR A CA 1
ATOM 1522 C C . THR A 1 187 ? -4.315 -10.461 -2.056 1.00 93.94 187 THR A C 1
ATOM 1524 O O . THR A 1 187 ? -4.753 -11.548 -1.677 1.00 93.94 187 THR A O 1
ATOM 1527 N N . VAL A 1 188 ? -4.373 -9.356 -1.320 1.00 92.62 188 VAL A N 1
ATOM 1528 C CA . VAL A 1 188 ? -5.015 -9.280 -0.003 1.00 92.62 188 VAL A CA 1
ATOM 1529 C C . VAL A 1 188 ? -6.196 -8.320 -0.073 1.00 92.62 188 VAL A C 1
ATOM 1531 O O . VAL A 1 188 ? -6.164 -7.337 -0.805 1.00 92.62 188 VAL A O 1
ATOM 1534 N N . ASN A 1 189 ? -7.262 -8.619 0.669 1.00 90.94 189 ASN A N 1
ATOM 1535 C CA . ASN A 1 189 ? -8.509 -7.841 0.632 1.00 90.94 189 ASN A CA 1
ATOM 1536 C C . ASN A 1 189 ? -8.779 -7.070 1.931 1.00 90.94 189 ASN A C 1
ATOM 1538 O O . ASN A 1 189 ? -9.837 -6.456 2.072 1.00 90.94 189 ASN A O 1
ATOM 1542 N N . LYS A 1 190 ? -7.853 -7.141 2.891 1.00 88.44 190 LYS A N 1
ATOM 1543 C CA . LYS A 1 190 ? -7.933 -6.470 4.185 1.00 88.44 190 LYS A CA 1
ATOM 1544 C C . LYS A 1 190 ? -6.587 -5.830 4.534 1.00 88.44 190 LYS A C 1
ATOM 1546 O O . LYS A 1 190 ? -5.565 -6.454 4.261 1.00 88.44 190 LYS A O 1
ATOM 1551 N N . PRO A 1 191 ? -6.595 -4.639 5.158 1.00 90.06 191 PRO A N 1
ATOM 1552 C CA . PRO A 1 191 ? -7.784 -3.820 5.444 1.00 90.06 191 PRO A CA 1
ATOM 1553 C C . PRO A 1 191 ? -8.378 -3.138 4.197 1.00 90.06 191 PRO A C 1
ATOM 1555 O O . PRO A 1 191 ? -9.552 -2.775 4.194 1.00 90.06 191 PRO A O 1
ATOM 1558 N N . VAL A 1 192 ? -7.602 -3.025 3.118 1.00 92.62 192 VAL A N 1
ATOM 1559 C CA . VAL A 1 192 ? -8.055 -2.593 1.788 1.00 92.62 192 VAL A CA 1
ATOM 1560 C C . VAL A 1 192 ? -7.654 -3.634 0.744 1.00 92.62 192 VAL A C 1
ATOM 1562 O O . VAL A 1 192 ? -6.791 -4.472 1.003 1.00 92.62 19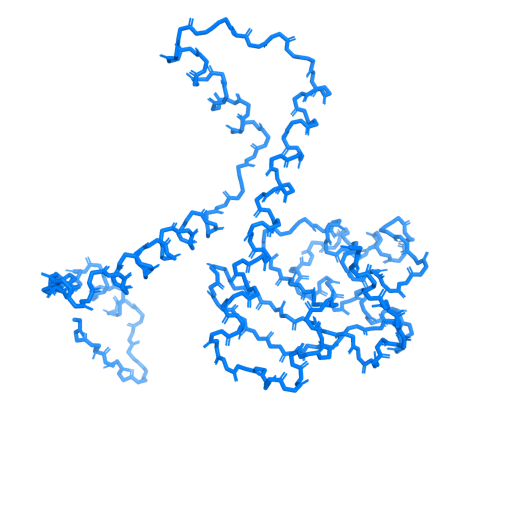2 VAL A O 1
ATOM 1565 N N . ALA A 1 193 ? -8.291 -3.598 -0.427 1.00 93.44 193 ALA A N 1
ATOM 1566 C CA . ALA A 1 193 ? -7.875 -4.426 -1.551 1.00 93.44 193 ALA A CA 1
ATOM 1567 C C . ALA A 1 193 ? -6.505 -3.962 -2.059 1.00 93.44 193 ALA A C 1
ATOM 1569 O O . ALA A 1 193 ? -6.347 -2.807 -2.458 1.00 93.44 193 ALA A O 1
ATOM 1570 N N . SER A 1 194 ? -5.543 -4.879 -2.056 1.00 95.50 194 SER A N 1
ATOM 1571 C CA . SER A 1 194 ? -4.157 -4.604 -2.415 1.00 95.50 194 SER A CA 1
ATOM 1572 C C . SER A 1 194 ? -3.569 -5.751 -3.221 1.00 95.50 194 SER A C 1
ATOM 1574 O O . SER A 1 194 ? -3.820 -6.933 -2.957 1.00 95.50 194 SER A O 1
ATOM 1576 N N . ARG A 1 195 ? -2.729 -5.395 -4.189 1.00 96.88 195 ARG A N 1
ATOM 1577 C CA . ARG A 1 195 ? -1.826 -6.335 -4.854 1.00 96.88 195 ARG A CA 1
ATOM 1578 C C . ARG A 1 195 ? -0.470 -6.279 -4.172 1.00 96.88 195 ARG A C 1
ATOM 1580 O O . ARG A 1 195 ? 0.022 -5.191 -3.880 1.00 96.88 195 ARG A O 1
ATOM 1587 N N . VAL A 1 196 ? 0.100 -7.447 -3.913 1.00 95.56 196 VAL A N 1
ATOM 1588 C CA . VAL A 1 196 ? 1.411 -7.595 -3.289 1.00 95.56 196 VAL A CA 1
ATOM 1589 C C . VAL A 1 196 ? 2.386 -8.075 -4.342 1.00 95.56 196 VAL A C 1
ATOM 1591 O O . VAL A 1 196 ? 2.134 -9.086 -4.999 1.00 95.56 196 VAL A O 1
ATOM 1594 N N . TYR A 1 197 ? 3.497 -7.370 -4.475 1.00 95.38 197 TYR A N 1
ATOM 1595 C CA . TYR A 1 197 ? 4.563 -7.707 -5.396 1.00 95.38 197 TYR A CA 1
ATOM 1596 C C . TYR A 1 197 ? 5.861 -7.983 -4.635 1.00 95.38 197 TYR A C 1
ATOM 1598 O O . TYR A 1 197 ? 6.091 -7.425 -3.563 1.00 95.38 197 TYR A O 1
ATOM 1606 N N . ALA A 1 198 ? 6.700 -8.838 -5.207 1.00 93.25 198 ALA A N 1
ATOM 1607 C CA . ALA A 1 198 ? 8.049 -9.140 -4.7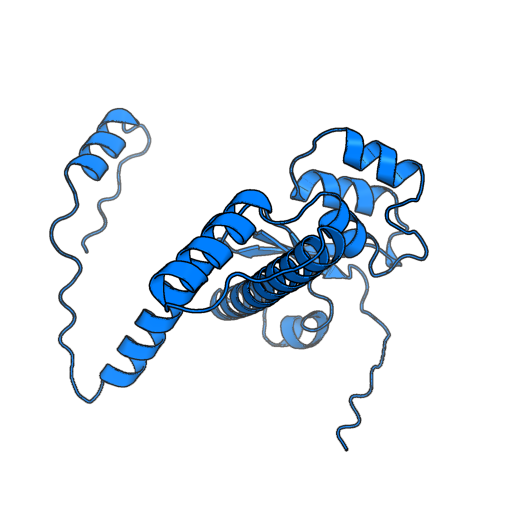36 1.00 93.25 198 ALA A CA 1
ATOM 1608 C C . ALA A 1 198 ? 9.024 -9.074 -5.924 1.00 93.25 198 ALA A C 1
ATOM 1610 O O . ALA A 1 198 ? 8.574 -9.189 -7.067 1.00 93.25 198 ALA A O 1
ATOM 1611 N N . PRO A 1 199 ? 10.334 -8.870 -5.710 1.00 90.31 199 PRO A N 1
ATOM 1612 C CA . PRO A 1 199 ? 11.309 -8.865 -6.798 1.00 90.31 199 PRO A CA 1
ATOM 1613 C C . PRO A 1 199 ? 11.223 -10.140 -7.651 1.00 90.31 199 PRO A C 1
ATOM 1615 O O . PRO A 1 199 ? 11.094 -11.240 -7.120 1.00 90.31 199 PRO A O 1
ATOM 1618 N N . ALA A 1 200 ? 11.283 -9.996 -8.978 1.00 77.88 200 ALA A N 1
ATOM 1619 C CA . ALA A 1 200 ? 11.211 -11.129 -9.907 1.00 77.88 200 ALA A CA 1
ATOM 1620 C C . ALA A 1 200 ? 12.476 -12.007 -9.878 1.00 77.88 200 ALA A C 1
ATOM 1622 O O . ALA A 1 200 ? 12.419 -13.200 -10.171 1.00 77.88 200 ALA A O 1
ATOM 1623 N N . VAL A 1 201 ? 13.610 -11.406 -9.519 1.00 71.69 201 VAL A N 1
ATOM 1624 C CA . VAL A 1 201 ? 14.905 -12.060 -9.327 1.00 71.69 201 VAL A CA 1
ATOM 1625 C C . VAL A 1 201 ? 15.301 -11.864 -7.868 1.00 71.69 201 VAL A C 1
ATOM 1627 O O . VAL A 1 201 ? 15.147 -10.756 -7.346 1.00 71.69 201 VAL A O 1
ATOM 1630 N N . GLU A 1 202 ? 15.796 -12.922 -7.216 1.00 60.94 202 GLU A N 1
ATOM 1631 C CA . GLU A 1 202 ? 16.256 -12.844 -5.826 1.00 60.94 202 GLU A CA 1
ATOM 1632 C C . GLU A 1 202 ? 17.236 -11.677 -5.657 1.00 60.94 202 GLU A C 1
ATOM 1634 O O . GLU A 1 202 ? 18.202 -11.510 -6.408 1.00 60.94 202 GLU A O 1
ATOM 1639 N N . SER A 1 203 ? 16.957 -10.841 -4.660 1.00 50.75 203 SER A N 1
ATOM 1640 C CA . SER A 1 203 ? 17.853 -9.775 -4.247 1.00 50.75 203 SER A CA 1
ATOM 1641 C C . SER A 1 203 ? 19.137 -10.421 -3.721 1.00 50.75 203 SER A C 1
ATOM 1643 O O . SER A 1 203 ? 19.132 -11.049 -2.667 1.00 50.75 203 SER A O 1
ATOM 1645 N N . THR A 1 204 ? 20.260 -10.271 -4.427 1.00 45.00 204 THR A N 1
ATOM 1646 C CA . THR A 1 204 ? 21.587 -10.677 -3.918 1.00 45.00 204 THR A CA 1
ATOM 1647 C C . THR A 1 204 ? 22.080 -9.775 -2.785 1.00 45.00 204 THR A C 1
ATOM 1649 O O . THR A 1 204 ? 23.211 -9.920 -2.323 1.00 45.00 204 THR A O 1
ATOM 1652 N N . SER A 1 205 ? 21.257 -8.819 -2.350 1.00 42.12 205 SER A N 1
ATOM 1653 C CA . SER A 1 205 ? 21.534 -7.921 -1.241 1.00 42.12 205 SER A CA 1
ATOM 1654 C C . SER A 1 205 ? 21.546 -8.708 0.066 1.00 42.12 205 SER A C 1
ATOM 1656 O O . SER A 1 205 ? 20.557 -8.784 0.790 1.00 42.12 205 SER A O 1
ATOM 1658 N N . GLN A 1 206 ? 22.710 -9.277 0.378 1.00 38.00 206 GLN A N 1
ATOM 1659 C CA . GLN A 1 206 ? 23.108 -9.640 1.731 1.00 38.00 206 GLN A CA 1
ATOM 1660 C C . GLN A 1 206 ? 23.168 -8.361 2.573 1.00 38.00 206 GLN A C 1
ATOM 1662 O O . GLN A 1 206 ? 24.239 -7.821 2.846 1.00 38.00 206 GLN A O 1
ATOM 1667 N N . ILE A 1 207 ? 22.015 -7.845 2.993 1.00 39.03 207 ILE A N 1
ATOM 1668 C CA . ILE A 1 207 ? 21.973 -6.973 4.160 1.00 39.03 207 ILE A CA 1
ATOM 1669 C C . ILE A 1 207 ? 22.112 -7.920 5.351 1.00 39.03 207 ILE A C 1
ATOM 1671 O O . ILE A 1 207 ? 21.128 -8.371 5.935 1.00 39.03 207 ILE A O 1
ATOM 1675 N N . GLU A 1 208 ? 23.363 -8.278 5.661 1.00 35.44 208 GLU A N 1
ATOM 1676 C CA . GLU A 1 208 ? 23.726 -8.836 6.958 1.00 35.44 208 GLU A CA 1
ATOM 1677 C C . GLU A 1 208 ? 23.198 -7.872 8.021 1.00 35.44 208 GLU A C 1
ATOM 1679 O O . GLU A 1 208 ? 23.773 -6.815 8.288 1.00 35.44 208 GLU A O 1
ATOM 1684 N N . THR A 1 209 ? 22.075 -8.226 8.636 1.00 33.25 209 THR A N 1
ATOM 1685 C CA . THR A 1 209 ? 21.598 -7.581 9.852 1.00 33.25 209 THR A CA 1
ATOM 1686 C C . THR A 1 209 ? 22.538 -8.013 10.973 1.00 33.25 209 THR A C 1
ATOM 1688 O O . THR A 1 209 ? 22.259 -8.923 11.749 1.00 33.25 209 THR A O 1
ATOM 1691 N N . ARG A 1 210 ? 23.706 -7.367 11.054 1.00 29.55 210 ARG A N 1
ATOM 1692 C CA . ARG A 1 210 ? 24.456 -7.296 12.306 1.00 29.55 210 ARG A CA 1
ATOM 1693 C C . ARG A 1 210 ? 23.634 -6.439 13.258 1.00 29.55 210 ARG A C 1
ATOM 1695 O O . ARG A 1 210 ? 23.656 -5.215 13.188 1.00 29.55 210 ARG A O 1
ATOM 1702 N N . ILE A 1 211 ? 22.869 -7.112 14.105 1.00 35.22 211 ILE A N 1
ATOM 1703 C CA . ILE A 1 211 ? 22.291 -6.524 15.308 1.00 35.22 211 ILE A CA 1
ATOM 1704 C C . ILE A 1 211 ? 23.473 -6.236 16.259 1.00 35.22 211 ILE A C 1
ATOM 1706 O O . ILE A 1 211 ? 24.230 -7.174 16.525 1.00 35.22 211 ILE A O 1
ATOM 1710 N N . PRO A 1 212 ? 23.697 -4.988 16.713 1.00 40.97 212 PRO A N 1
ATOM 1711 C CA . PRO A 1 212 ? 24.584 -4.717 17.843 1.00 40.97 212 PRO A CA 1
ATOM 1712 C C . PRO A 1 212 ? 23.987 -5.207 19.168 1.00 40.97 212 PRO A C 1
ATOM 1714 O O . PRO A 1 212 ? 22.747 -5.130 19.333 1.00 40.97 212 PRO A O 1
#

Sequence (212 aa):
MQYRQFPLGTPATDVVQWLRRRPEKSATLLVTHKNLRQLNTRFYAECTDFQLARPLPSFEDFRSRALQDSTRLGKKLPELSEAQWRMGYEQHRSSLLDALDGALKDHLLQSGAVSAREWDQVQHDLVFIHDRLMDEDIAIRALARSEWTSYHPKVERLMSRGMAPAKLFEAIQALLPEGERFSLLATVNKPVASRVYAPAVESTSQIETRIP

Secondary structure (DSSP, 8-state):
----PPPTT--HHHHHHHHHT--SS-------TTTHHHHHHHHHHHHHHHHHTSPPPPHHHHHHHHHHHHHHTTPPPP---HHHHHHHHHHHHHHHHHHHHHHHHHHHHHHT-S-HHHHHHHTTS-EEEETTS-HHHHHHHHTTTSS--TTSHHHHHHHTT---HHHHHHHHHTTS-GGG-EEEEEEE-SSS-EEEEEESS-----------

pLDDT: mean 82.95, std 16.52, range [29.55, 97.88]

Foldseek 3Di:
DDDDDDDPPPDPVVVVVVVVVPDPDDPPDPDDPVCVVVVVVVVVLVVLLVVLLDAQDDLVRVLVVQQVVCVVVVHDGDPDDPVRSVVVSVVVLVVSVVSQVVSQLVQVVVVCLADPVRCVQFVVLKDKWFPNDQLQRLQCNLCVQDPDHCPDPVNVVLNVPPDRGVVSSVSSQVVDDLQSHWDFRDWGPISHTITMTGGPDGDPPPPPPPDD

Radius of gyration: 21.92 Å; chains: 1; bounding box: 58×50×50 Å

Organism: NCBI:txid1076179